Protein AF-A0A1T5J7Z8-F1 (afdb_monomer_lite)

pLDDT: mean 85.04, std 15.39, range [36.06, 98.38]

Radius of gyration: 29.16 Å; chains: 1; bounding box: 61×45×90 Å

Sequence (260 aa):
MKTKKPNTLQQKLGFQDEDLKKPKHDDMMLWLDKNAESIFNDIFFKHLTDVDYNDLLKYAITKKDKVIEDRREIIKSLEKRIENAKDSKSPFDALTKEKEIQILEDLEREKSKVNYLESWTSFESLPPRPKVSIISKVWELPVTTHSNNPNSNSSKYTVGFLDMAIHFQIHHPYAGGFADERHGDKWLSDIKGKIEIDFQHQQSVVYVEAKTEIASLGELIRQIRHYKEYLPGSYYVLCPDDKYQNTLKEQNIGFIKYKE

Organism: NCBI:txid688867

Foldseek 3Di:
DDDDPDPDPCVVVVHDDPLVVDVVLVVLLVLCVVCVQVLCLVVAPDWDDVVNQVVQLVVLLVLLVVLLVVLVVVLVVLVVVLVVLVPDPDPVSHDDPVVNVVSVVVNVVSVVSSVQSVPDRGAPDDDTFDGKAWPDKDAFAFQWDDDPDPPDPDDTDGPGTFGMKIKIKGWDKHWDLGDDPPDDDDPVPDSPPDTHIGTDIDIFMETEHEDQDCPDPVVVLVVVVVSCVRDPHAYEYEYQDCPCQVVCVVVRHHYDHRDD

Secondary structure (DSSP, 8-state):
--PPPP-SHHHHTT---SGGG-HHHHHHHHHHHHHHHHHHHHHH-----HHHHHHHHHHHHHHHHHHHHHHHHHHHHHHHHHHHHHH---TTTPPPHHHHHHHHHHHHHHHHHHHHHHH--S-S-PPPPPPPEEEEEEEEEEEE---S-TT------EEEEEEEEEEEEEEEEEE-SS--TTSSS--TT---S---EEEEEEEEEEEEEE-SS-S-HHHHHHHHHHHHTTS-SEEEEEES--TTHHHHHHTT-EEEE---

Structure (mmCIF, N/CA/C/O backbone):
data_AF-A0A1T5J7Z8-F1
#
_entry.id   AF-A0A1T5J7Z8-F1
#
loop_
_atom_site.group_PDB
_atom_site.id
_atom_site.type_symbol
_atom_site.label_atom_id
_atom_site.label_alt_id
_atom_site.label_comp_id
_atom_site.label_asym_id
_atom_site.label_entity_id
_atom_site.label_seq_id
_atom_site.pdbx_PDB_ins_code
_atom_site.Cartn_x
_atom_site.Cartn_y
_atom_site.Cartn_z
_atom_site.occupancy
_atom_site.B_iso_or_equiv
_atom_site.auth_seq_id
_atom_site.auth_comp_id
_atom_site.auth_asym_id
_atom_site.auth_atom_id
_atom_site.pdbx_PDB_model_num
ATOM 1 N N . MET A 1 1 ? -20.611 -23.455 44.952 1.00 40.38 1 MET A N 1
ATOM 2 C CA . MET A 1 1 ? -20.784 -22.640 43.727 1.00 40.38 1 MET A CA 1
ATOM 3 C C . MET A 1 1 ? -20.496 -23.517 42.516 1.00 40.38 1 MET A C 1
ATOM 5 O O . MET A 1 1 ? -19.409 -24.072 42.452 1.00 40.38 1 MET A O 1
ATOM 9 N N . LYS A 1 2 ? -21.456 -23.715 41.601 1.00 40.28 2 LYS A N 1
ATOM 10 C CA . LYS A 1 2 ? -21.198 -24.425 40.334 1.00 40.28 2 LYS A CA 1
ATOM 11 C C . LYS A 1 2 ? -20.398 -23.492 39.425 1.00 40.28 2 LYS A C 1
ATOM 13 O O . LYS A 1 2 ? -20.936 -22.491 38.962 1.00 40.28 2 LYS A O 1
ATOM 18 N N . THR A 1 3 ? -19.127 -23.799 39.197 1.00 45.53 3 THR A N 1
ATOM 19 C CA . THR A 1 3 ? -18.308 -23.118 38.194 1.00 45.53 3 THR A CA 1
ATOM 20 C C . THR A 1 3 ? -18.880 -23.425 36.808 1.00 45.53 3 THR A C 1
ATOM 22 O O . THR A 1 3 ? -19.060 -24.583 36.425 1.00 45.53 3 THR A O 1
ATOM 25 N N . LYS A 1 4 ? -19.269 -22.374 36.081 1.00 55.31 4 LYS A N 1
ATOM 26 C CA . LYS A 1 4 ? -19.804 -22.468 34.718 1.00 55.31 4 LYS A CA 1
ATOM 27 C C . LYS A 1 4 ? -18.683 -23.015 33.824 1.00 55.31 4 LYS A C 1
ATOM 29 O O . LYS A 1 4 ? -17.569 -22.499 33.876 1.00 55.31 4 LYS A O 1
ATOM 34 N N . LYS A 1 5 ? -18.942 -24.086 33.062 1.00 50.88 5 LYS A N 1
ATOM 35 C CA . LYS A 1 5 ? -17.935 -24.652 32.150 1.00 50.88 5 LYS A CA 1
ATOM 36 C C . LYS A 1 5 ? -17.520 -23.581 31.124 1.00 50.88 5 LYS A C 1
ATOM 38 O O . LYS A 1 5 ? -18.400 -22.872 30.640 1.00 50.88 5 LYS A O 1
ATOM 43 N N . PRO A 1 6 ? -16.222 -23.457 30.804 1.00 57.72 6 PRO A N 1
ATOM 44 C CA . PRO A 1 6 ? -15.749 -22.509 29.802 1.00 57.72 6 PRO A CA 1
ATOM 45 C C . PRO A 1 6 ? -16.291 -22.887 28.417 1.00 57.72 6 PRO A C 1
ATOM 47 O O . PRO A 1 6 ? -16.136 -24.030 27.975 1.00 57.72 6 PRO A O 1
ATOM 50 N N . ASN A 1 7 ? -16.934 -21.928 27.749 1.00 65.62 7 ASN A N 1
ATOM 51 C CA . ASN A 1 7 ? -17.620 -22.129 26.471 1.00 65.62 7 ASN A CA 1
ATOM 52 C C . ASN A 1 7 ? -16.729 -21.796 25.264 1.00 65.62 7 ASN A C 1
ATOM 54 O O . ASN A 1 7 ? -16.918 -22.385 24.203 1.00 65.62 7 ASN A O 1
ATOM 58 N N . THR A 1 8 ? -15.734 -20.916 25.419 1.00 68.44 8 THR A N 1
ATOM 59 C CA . THR A 1 8 ? -14.811 -20.515 24.340 1.00 68.44 8 THR A CA 1
ATOM 60 C C . THR A 1 8 ? -13.399 -21.072 24.551 1.00 68.44 8 THR A C 1
ATOM 62 O O . THR A 1 8 ? -13.029 -21.462 25.662 1.00 68.44 8 THR A O 1
ATOM 65 N N . LEU A 1 9 ? -12.590 -21.134 23.483 1.00 70.31 9 LEU A N 1
ATOM 66 C CA . LEU A 1 9 ? -11.179 -21.545 23.567 1.00 70.31 9 LEU A CA 1
ATOM 67 C C . LEU A 1 9 ? -10.386 -20.616 24.499 1.00 70.31 9 LEU A C 1
ATOM 69 O O . LEU A 1 9 ? -9.626 -21.091 25.336 1.00 70.31 9 LEU A O 1
ATOM 73 N N . GLN A 1 10 ? -10.644 -19.313 24.415 1.00 71.94 10 GLN A N 1
ATOM 74 C CA . GLN A 1 10 ? -10.077 -18.290 25.288 1.00 71.94 10 GLN A CA 1
ATOM 75 C C . GLN A 1 10 ? -10.375 -18.562 26.772 1.00 71.94 10 GLN A C 1
ATOM 77 O O . GLN A 1 10 ? -9.453 -18.628 27.585 1.00 71.94 10 GLN A O 1
ATOM 82 N N . GLN A 1 11 ? -11.634 -18.857 27.118 1.00 73.50 11 GLN A N 1
ATOM 83 C CA . GLN A 1 11 ? -12.019 -19.205 28.491 1.00 73.50 11 GLN A CA 1
ATOM 84 C C . GLN A 1 11 ? -11.390 -20.521 28.967 1.00 73.50 11 GLN A C 1
ATOM 86 O O . GLN A 1 11 ? -11.034 -20.645 30.138 1.00 73.50 11 GLN A O 1
ATOM 91 N N . LYS A 1 12 ? -11.234 -21.512 28.076 1.00 72.38 12 LYS A N 1
ATOM 92 C CA . LYS A 1 12 ? -10.541 -22.775 28.396 1.00 72.38 12 LYS A CA 1
ATOM 93 C C . LYS A 1 12 ? -9.059 -22.559 28.702 1.00 72.38 12 LYS A C 1
ATOM 95 O O . LYS A 1 12 ? -8.495 -23.325 29.476 1.00 72.38 12 LYS A O 1
ATOM 100 N N . LEU A 1 13 ? -8.457 -21.525 28.119 1.00 75.44 13 LEU A N 1
ATOM 101 C CA . LEU A 1 13 ? -7.075 -21.114 28.359 1.00 75.44 13 LEU A CA 1
ATOM 102 C C . LEU A 1 13 ? -6.933 -20.133 29.538 1.00 75.44 13 LEU A C 1
ATOM 104 O O . LEU A 1 13 ? -5.824 -19.710 29.843 1.00 75.44 13 LEU A O 1
ATOM 108 N N . GLY A 1 14 ? -8.030 -19.802 30.230 1.00 76.62 14 GLY A N 1
ATOM 109 C CA . GLY A 1 14 ? -8.021 -18.950 31.423 1.00 76.62 14 GLY A CA 1
ATOM 110 C C . GLY A 1 14 ? -8.055 -17.446 31.144 1.00 76.62 14 GLY A C 1
ATOM 111 O O . GLY A 1 14 ? -8.023 -16.661 32.088 1.00 76.62 14 GLY A O 1
ATOM 112 N N . PHE A 1 15 ? -8.169 -17.034 29.883 1.00 74.94 15 PHE A N 1
ATOM 113 C CA . PHE A 1 15 ? -8.342 -15.632 29.518 1.00 74.94 15 PHE A CA 1
ATOM 114 C C . PHE A 1 15 ? -9.787 -15.199 29.804 1.00 74.94 15 PHE A C 1
ATOM 116 O O . PHE A 1 15 ? -10.744 -15.831 29.342 1.00 74.94 15 PHE A O 1
ATOM 123 N N . GLN A 1 16 ? -9.943 -14.133 30.586 1.00 74.06 16 GLN A N 1
ATOM 124 C CA . GLN A 1 16 ? -11.235 -13.542 30.926 1.00 74.06 16 GLN A CA 1
ATOM 125 C C . GLN A 1 16 ? -11.299 -12.134 30.342 1.00 74.06 16 GLN A C 1
ATOM 127 O O . GLN A 1 16 ? -10.565 -11.258 30.789 1.00 74.06 16 GLN A O 1
ATOM 132 N N . ASP A 1 17 ? -12.179 -11.938 29.364 1.00 74.62 17 ASP A N 1
ATOM 133 C CA . ASP A 1 17 ? -12.571 -10.614 28.892 1.00 74.62 17 ASP A CA 1
ATOM 134 C C . ASP A 1 17 ? -14.058 -10.403 29.214 1.00 74.62 17 ASP A C 1
ATOM 136 O O . ASP A 1 17 ? -14.915 -11.237 28.893 1.00 74.62 17 ASP A O 1
ATOM 140 N N . GLU A 1 18 ? -14.357 -9.324 29.935 1.00 79.25 18 GLU A N 1
ATOM 141 C CA . GLU A 1 18 ? -15.721 -8.967 30.320 1.00 79.25 18 GLU A CA 1
ATOM 142 C C . GLU A 1 18 ? -16.480 -8.267 29.185 1.00 79.25 18 GLU A C 1
ATOM 144 O O . GLU A 1 18 ? -17.713 -8.285 29.189 1.00 79.25 18 GLU A O 1
ATOM 149 N N . ASP A 1 19 ? -15.782 -7.691 28.200 1.00 79.44 19 ASP A N 1
ATOM 150 C CA . ASP A 1 19 ? -16.412 -7.050 27.047 1.00 79.44 19 ASP A CA 1
ATOM 151 C C . ASP A 1 19 ? -17.049 -8.068 26.098 1.00 79.44 19 ASP A C 1
ATOM 153 O O . ASP A 1 19 ? -18.168 -7.834 25.646 1.00 79.44 19 ASP A O 1
ATOM 157 N N . LEU A 1 20 ? -16.454 -9.254 25.925 1.00 78.38 20 LEU A N 1
ATOM 158 C CA . LEU A 1 20 ? -17.005 -10.347 25.101 1.00 78.38 20 LEU A CA 1
ATOM 159 C C . LEU A 1 20 ? -18.380 -10.858 25.557 1.00 78.38 20 LEU A C 1
ATOM 161 O O . LEU A 1 20 ? -19.037 -11.630 24.863 1.00 78.38 20 LEU A O 1
ATOM 165 N N . LYS A 1 21 ? -18.820 -10.491 26.763 1.00 80.31 21 LYS A N 1
ATOM 166 C CA . LYS A 1 21 ? -20.143 -10.863 27.284 1.00 80.31 21 LYS A CA 1
ATOM 167 C C . LYS A 1 21 ? -21.212 -9.818 26.964 1.00 80.31 21 LYS A C 1
ATOM 169 O O . LYS A 1 21 ? -22.384 -10.054 27.260 1.00 80.31 21 LYS A O 1
ATOM 174 N N . LYS A 1 22 ? -20.825 -8.650 26.446 1.00 86.69 22 LYS A N 1
ATOM 175 C CA . LYS A 1 22 ? -21.713 -7.506 26.241 1.00 86.69 22 LYS A CA 1
ATOM 176 C C . LYS A 1 22 ? -22.247 -7.523 24.805 1.00 86.69 22 LYS A C 1
ATOM 178 O O . LYS A 1 22 ? -21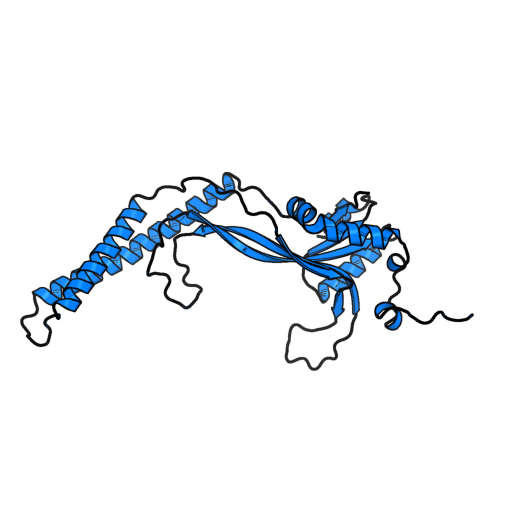.443 -7.458 23.887 1.00 86.69 22 LYS A O 1
ATOM 183 N N . PRO A 1 23 ? -23.574 -7.466 24.584 1.00 90.25 23 PRO A N 1
ATOM 184 C CA . PRO A 1 23 ? -24.141 -7.357 23.234 1.00 90.25 23 PRO A CA 1
ATOM 185 C C . PRO A 1 23 ? -23.576 -6.178 22.428 1.00 90.25 23 PRO A C 1
ATOM 187 O O . PRO A 1 23 ? -23.321 -6.300 21.239 1.00 90.25 23 PRO A O 1
ATOM 190 N N . LYS A 1 24 ? -23.277 -5.063 23.109 1.00 92.31 24 LYS A N 1
ATOM 191 C CA . LYS A 1 24 ? -22.648 -3.889 22.493 1.00 92.31 24 LYS A CA 1
ATOM 192 C C . LYS A 1 24 ? -21.291 -4.203 21.852 1.00 92.31 24 LYS A C 1
ATOM 194 O O . LYS A 1 24 ? -20.937 -3.574 20.864 1.00 92.31 24 LYS A O 1
ATOM 199 N N . HIS A 1 25 ? -20.530 -5.143 22.412 1.00 93.81 25 HIS A N 1
ATOM 200 C CA . HIS A 1 25 ? -19.269 -5.576 21.819 1.00 93.81 25 HIS A CA 1
ATOM 201 C C . HIS A 1 25 ? -19.513 -6.240 20.459 1.00 93.81 25 HIS A C 1
ATOM 203 O O . HIS A 1 25 ? -18.896 -5.853 19.470 1.00 93.81 25 HIS A O 1
ATOM 209 N N . ASP A 1 26 ? -20.473 -7.164 20.382 1.00 93.31 26 ASP A N 1
ATOM 210 C CA . ASP A 1 26 ? -20.839 -7.824 19.125 1.00 93.31 26 ASP A CA 1
ATOM 211 C C . ASP A 1 26 ? -21.339 -6.812 18.083 1.00 93.31 26 ASP A C 1
ATOM 213 O O . ASP A 1 26 ? -20.920 -6.863 16.925 1.00 93.31 26 ASP A O 1
ATOM 217 N N . ASP A 1 27 ? -22.162 -5.841 18.497 1.00 95.94 27 ASP A N 1
ATOM 218 C CA . ASP A 1 27 ? -22.639 -4.759 17.625 1.00 95.94 27 ASP A CA 1
ATOM 219 C C . ASP A 1 27 ? -21.474 -3.945 17.038 1.00 95.94 27 ASP A C 1
ATOM 221 O O . ASP A 1 27 ? -21.431 -3.675 15.835 1.00 95.94 27 ASP A O 1
ATOM 225 N N . MET A 1 28 ? -20.488 -3.598 17.871 1.00 97.25 28 MET A N 1
ATOM 226 C CA . MET A 1 28 ? -19.279 -2.888 17.446 1.00 97.25 28 MET A CA 1
ATOM 227 C C . MET A 1 28 ? -18.455 -3.708 16.449 1.00 97.25 28 MET A C 1
ATOM 229 O O . MET A 1 28 ? -17.985 -3.169 15.444 1.00 97.25 28 MET A O 1
ATOM 233 N N . MET A 1 29 ? -18.298 -5.007 16.698 1.00 97.06 29 MET A N 1
ATOM 234 C CA . MET A 1 29 ? -17.545 -5.910 15.827 1.00 97.06 29 MET A CA 1
ATOM 235 C C . MET A 1 29 ? -18.223 -6.091 14.468 1.00 97.06 29 MET A C 1
ATOM 237 O O . MET A 1 29 ? -17.566 -5.991 13.430 1.00 97.06 29 MET A O 1
ATOM 241 N N . LEU A 1 30 ? -19.547 -6.267 14.452 1.00 97.19 30 LEU A N 1
ATOM 242 C CA . LEU A 1 30 ? -20.347 -6.328 13.226 1.00 97.19 30 LEU A CA 1
ATOM 243 C C . LEU A 1 30 ? -20.303 -5.007 12.451 1.00 97.19 30 LEU A C 1
ATOM 245 O O . LEU A 1 30 ? -20.201 -5.001 11.221 1.00 97.19 30 LEU A O 1
ATOM 249 N N . TRP A 1 31 ? -20.349 -3.879 13.160 1.00 97.88 31 TRP A N 1
ATOM 250 C CA . TRP A 1 31 ? -20.199 -2.565 12.550 1.00 97.88 31 TRP A CA 1
ATOM 251 C C . TRP A 1 31 ? -18.827 -2.399 11.903 1.00 97.88 31 TRP A C 1
ATOM 253 O O . TRP A 1 31 ? -18.754 -1.952 10.757 1.00 97.88 31 TRP A O 1
ATOM 263 N N . LEU A 1 32 ? -17.749 -2.782 12.589 1.00 98.00 32 LEU A N 1
ATOM 264 C CA . LEU A 1 32 ? -16.405 -2.721 12.025 1.00 98.00 32 LEU A CA 1
ATOM 265 C C . LEU A 1 32 ? -16.295 -3.618 10.793 1.00 98.00 32 LEU A C 1
ATOM 267 O O . LEU A 1 32 ? -15.820 -3.163 9.756 1.00 98.00 32 LEU A O 1
ATOM 271 N N . ASP A 1 33 ? -16.783 -4.855 10.875 1.00 97.81 33 ASP A N 1
ATOM 272 C CA . ASP A 1 33 ? -16.746 -5.812 9.769 1.00 97.81 33 ASP A CA 1
ATOM 273 C C . ASP A 1 33 ? -17.421 -5.256 8.504 1.00 97.81 33 ASP A C 1
ATOM 275 O O . ASP A 1 33 ? -16.870 -5.362 7.401 1.00 97.81 33 ASP A O 1
ATOM 279 N N . LYS A 1 34 ? -18.577 -4.603 8.679 1.00 97.62 34 LYS A N 1
ATOM 280 C CA . LYS A 1 34 ? -19.354 -3.984 7.600 1.00 97.62 34 LYS A CA 1
ATOM 281 C C . LYS A 1 34 ? -18.720 -2.702 7.054 1.00 97.62 34 LYS A C 1
ATOM 283 O O . LYS A 1 34 ? -18.839 -2.434 5.861 1.00 97.62 34 LYS A O 1
ATOM 288 N N . ASN A 1 35 ? -18.079 -1.898 7.904 1.00 97.44 35 ASN A N 1
ATOM 289 C CA . ASN A 1 35 ? -17.598 -0.555 7.553 1.00 97.44 35 ASN A CA 1
ATOM 290 C C . ASN A 1 35 ? -16.076 -0.464 7.345 1.00 97.44 35 ASN A C 1
ATOM 292 O O . ASN A 1 35 ? -15.576 0.622 7.046 1.00 97.44 35 ASN A O 1
ATOM 296 N N . ALA A 1 36 ? -15.339 -1.574 7.477 1.00 96.94 36 ALA A N 1
ATOM 297 C CA . ALA A 1 36 ? -13.875 -1.614 7.441 1.00 96.94 36 ALA A CA 1
ATOM 298 C C . ALA A 1 36 ? -13.279 -0.867 6.241 1.00 96.94 36 ALA A C 1
ATOM 300 O O . ALA A 1 36 ? -12.372 -0.061 6.416 1.00 96.94 36 ALA A O 1
ATOM 301 N N . GLU A 1 37 ? -13.812 -1.069 5.034 1.00 95.88 37 GLU A N 1
ATOM 302 C CA . GLU A 1 37 ? -13.291 -0.415 3.830 1.00 95.88 37 GLU A CA 1
ATOM 303 C C . GLU A 1 37 ? -13.434 1.112 3.888 1.00 95.88 37 GLU A C 1
ATOM 305 O O . GLU A 1 37 ? -12.480 1.828 3.595 1.00 95.88 37 GLU A O 1
ATOM 310 N N . SER A 1 38 ? -14.586 1.631 4.324 1.00 96.25 38 SER A N 1
ATOM 311 C CA . SER A 1 38 ? -14.785 3.079 4.476 1.00 96.25 38 SER A CA 1
ATOM 312 C C . SER A 1 38 ? -13.862 3.654 5.547 1.00 96.25 38 SER A C 1
ATOM 314 O O . SER A 1 38 ? -13.193 4.653 5.306 1.00 96.25 38 SER A O 1
ATOM 316 N N . ILE A 1 39 ? -13.786 2.997 6.708 1.00 96.50 39 ILE A N 1
ATOM 317 C CA . ILE A 1 39 ? -12.949 3.429 7.835 1.00 96.50 39 ILE A CA 1
ATOM 318 C C . ILE A 1 39 ? -11.474 3.464 7.423 1.00 96.50 39 ILE A C 1
ATOM 320 O O . ILE A 1 39 ? -10.759 4.419 7.712 1.00 96.50 39 ILE A O 1
ATOM 324 N N . PHE A 1 40 ? -11.002 2.429 6.733 1.00 95.56 40 PHE A N 1
ATOM 325 C CA . PHE A 1 40 ? -9.598 2.321 6.352 1.00 95.56 40 PHE A CA 1
ATOM 326 C C . PHE A 1 40 ? -9.257 3.240 5.183 1.00 95.56 40 PHE A C 1
ATOM 328 O O . PHE A 1 40 ? -8.124 3.709 5.106 1.00 95.56 40 PHE A O 1
ATOM 335 N N . ASN A 1 41 ? -10.221 3.568 4.320 1.00 94.69 41 ASN A N 1
ATOM 336 C CA . ASN A 1 41 ? -10.053 4.679 3.395 1.00 94.69 41 ASN A CA 1
ATOM 337 C C . ASN A 1 41 ? -9.873 5.994 4.169 1.00 94.69 41 ASN A C 1
ATOM 339 O O . ASN A 1 41 ? -8.868 6.658 3.959 1.00 94.69 41 ASN A O 1
ATOM 343 N N . ASP A 1 42 ? -10.722 6.324 5.142 1.00 93.62 42 ASP A N 1
ATOM 344 C CA . ASP A 1 42 ? -10.564 7.568 5.919 1.00 93.62 42 ASP A CA 1
ATOM 345 C C . ASP A 1 42 ? -9.210 7.662 6.653 1.00 93.62 42 ASP A C 1
ATOM 347 O O . ASP A 1 42 ? -8.657 8.749 6.826 1.00 93.62 42 ASP A O 1
ATOM 351 N N . ILE A 1 43 ? -8.659 6.524 7.087 1.00 93.25 43 ILE A N 1
ATOM 352 C CA . ILE A 1 43 ? -7.400 6.462 7.843 1.00 93.25 43 ILE A CA 1
ATOM 353 C C . ILE A 1 43 ? -6.165 6.446 6.928 1.00 93.25 43 ILE A C 1
ATOM 355 O O . ILE A 1 43 ? -5.180 7.134 7.210 1.00 93.25 43 ILE A O 1
ATOM 359 N N . PHE A 1 44 ? -6.171 5.626 5.874 1.00 92.06 44 PHE A N 1
ATOM 360 C CA . PHE A 1 44 ? -4.974 5.307 5.085 1.00 92.06 44 PHE A CA 1
ATOM 361 C C . PHE A 1 44 ? -4.998 5.873 3.665 1.00 92.06 44 PHE A C 1
ATOM 363 O O . PHE A 1 44 ? -3.933 6.019 3.056 1.00 92.06 44 PHE A O 1
ATOM 370 N N . PHE A 1 45 ? -6.171 6.208 3.124 1.00 89.88 45 PHE A N 1
ATOM 371 C CA . PHE A 1 45 ? -6.256 6.826 1.810 1.00 89.88 45 PHE A CA 1
ATOM 372 C C . PHE A 1 45 ? -5.789 8.278 1.886 1.00 89.88 45 PHE A C 1
ATOM 374 O O . PHE A 1 45 ? -6.258 9.077 2.692 1.00 89.88 45 PHE A O 1
ATOM 381 N N . LYS A 1 46 ? -4.852 8.629 1.009 1.00 86.75 46 LYS A N 1
ATOM 382 C CA . LYS A 1 46 ? -4.392 10.004 0.831 1.00 86.75 46 LYS A CA 1
ATOM 383 C C . LYS A 1 46 ? -4.410 10.327 -0.647 1.00 86.75 46 LYS A C 1
ATOM 385 O O . LYS A 1 46 ? -3.801 9.590 -1.429 1.00 86.75 46 LYS A O 1
ATOM 390 N N . HIS A 1 47 ? -5.082 11.418 -1.001 1.00 86.69 47 HIS A N 1
ATOM 391 C CA . HIS A 1 47 ? -5.010 11.981 -2.343 1.00 86.69 47 HIS A CA 1
ATOM 392 C C . HIS A 1 47 ? -3.559 12.308 -2.697 1.00 86.69 47 HIS A C 1
ATOM 394 O O . HIS A 1 47 ? -2.786 12.705 -1.823 1.00 86.69 47 HIS A O 1
ATOM 400 N N . LEU A 1 48 ? -3.207 12.124 -3.970 1.00 87.25 48 LEU A N 1
ATOM 401 C CA . LEU A 1 48 ? -1.929 12.602 -4.479 1.00 87.25 48 LEU A CA 1
ATOM 402 C C . LEU A 1 48 ? -1.935 14.127 -4.493 1.00 87.25 48 LEU A C 1
ATOM 404 O O . LEU A 1 48 ? -2.944 14.752 -4.825 1.00 87.25 48 LEU A O 1
ATOM 408 N N . THR A 1 49 ? -0.804 14.697 -4.115 1.00 89.31 49 THR A N 1
ATOM 409 C CA . THR A 1 49 ? -0.570 16.135 -4.047 1.00 89.31 49 THR A CA 1
ATOM 410 C C . THR A 1 49 ? 0.422 16.571 -5.121 1.00 89.31 49 THR A C 1
ATOM 412 O O . THR A 1 49 ? 1.125 15.751 -5.715 1.00 89.31 49 THR A O 1
ATOM 415 N N . ASP A 1 50 ? 0.543 17.882 -5.326 1.00 90.25 50 ASP A N 1
ATOM 416 C CA . ASP A 1 50 ? 1.579 18.447 -6.199 1.00 90.25 50 ASP A CA 1
ATOM 417 C C . ASP A 1 50 ? 2.995 18.111 -5.707 1.00 90.25 50 ASP A C 1
ATOM 419 O O . ASP A 1 50 ? 3.926 18.002 -6.502 1.00 90.25 50 ASP A O 1
ATOM 423 N N . VAL A 1 51 ? 3.176 17.915 -4.396 1.00 89.88 51 VAL A N 1
ATOM 424 C CA . VAL A 1 51 ? 4.455 17.463 -3.830 1.00 89.88 51 VAL A CA 1
ATOM 425 C C . VAL A 1 51 ? 4.766 16.048 -4.313 1.00 89.88 51 VAL A C 1
ATOM 427 O O . VAL A 1 51 ? 5.845 15.825 -4.857 1.00 89.88 51 VAL A O 1
ATOM 430 N N . ASP A 1 52 ? 3.797 15.129 -4.215 1.00 89.94 52 ASP A N 1
ATOM 431 C CA . ASP A 1 52 ? 3.953 13.757 -4.717 1.00 89.94 52 ASP A CA 1
ATOM 432 C C . ASP A 1 52 ? 4.269 13.753 -6.221 1.00 89.94 52 ASP A C 1
ATOM 434 O O . ASP A 1 52 ? 5.156 13.030 -6.671 1.00 89.94 52 ASP A O 1
ATOM 438 N N . TYR A 1 53 ? 3.585 14.597 -7.003 1.00 92.38 53 TYR A N 1
ATOM 439 C CA . TYR A 1 53 ? 3.851 14.748 -8.435 1.00 92.38 53 TYR A CA 1
ATOM 440 C C . TYR A 1 53 ? 5.292 15.168 -8.723 1.00 92.38 53 TYR A C 1
ATOM 442 O O . TYR A 1 53 ? 5.966 14.556 -9.552 1.00 92.38 53 TYR A O 1
ATOM 450 N N . ASN A 1 54 ? 5.767 16.214 -8.046 1.00 93.44 54 ASN A N 1
ATOM 451 C CA . ASN A 1 54 ? 7.098 16.763 -8.274 1.00 93.44 54 ASN A CA 1
ATOM 452 C C . ASN A 1 54 ? 8.197 15.772 -7.878 1.00 93.44 54 ASN A C 1
ATOM 454 O O . ASN A 1 54 ? 9.191 15.643 -8.596 1.00 93.44 54 ASN A O 1
ATOM 458 N N . ASP A 1 55 ? 8.002 15.033 -6.786 1.00 93.44 55 ASP A N 1
ATOM 459 C CA . ASP A 1 55 ? 8.933 13.991 -6.358 1.00 93.44 55 ASP A CA 1
ATOM 460 C C . ASP A 1 55 ? 8.994 12.841 -7.374 1.00 93.44 55 ASP A C 1
ATOM 462 O O . ASP A 1 55 ? 10.086 12.419 -7.774 1.00 93.44 55 ASP A O 1
ATOM 466 N N . LEU A 1 56 ? 7.836 12.386 -7.866 1.00 93.00 56 LEU A N 1
ATOM 467 C CA . LEU A 1 56 ? 7.749 11.368 -8.919 1.00 93.00 56 LEU A CA 1
ATOM 468 C C . LEU A 1 56 ? 8.391 11.843 -10.225 1.00 93.00 56 LEU A C 1
ATOM 470 O O . LEU A 1 56 ? 9.117 11.081 -10.863 1.00 93.00 56 LEU A O 1
ATOM 474 N N . LEU A 1 57 ? 8.162 13.100 -10.613 1.00 93.94 57 LEU A N 1
ATOM 475 C CA . LEU A 1 57 ? 8.710 13.686 -11.835 1.00 93.94 57 LEU A CA 1
ATOM 476 C C . LEU A 1 57 ? 10.232 13.796 -11.754 1.00 93.94 57 LEU A C 1
ATOM 478 O O . LEU A 1 57 ? 10.937 13.387 -12.675 1.00 93.94 57 LEU A O 1
ATOM 482 N N . LYS A 1 58 ? 10.755 14.287 -10.627 1.00 94.25 58 LYS A N 1
ATOM 483 C CA . LYS A 1 58 ? 12.197 14.375 -10.380 1.00 94.25 58 LYS A CA 1
ATOM 484 C C . LYS A 1 58 ? 12.860 13.001 -10.443 1.00 94.25 58 LYS A C 1
ATOM 486 O O . LYS A 1 58 ? 13.917 12.848 -11.063 1.00 94.25 58 LYS A O 1
ATOM 491 N N . TYR A 1 59 ? 12.238 12.002 -9.819 1.00 90.88 59 TYR A N 1
ATOM 492 C CA . TYR A 1 59 ? 12.701 10.621 -9.888 1.00 90.88 59 TYR A CA 1
ATOM 493 C C . TYR A 1 59 ? 12.691 10.096 -11.331 1.00 90.88 59 TYR A C 1
ATOM 495 O O . TYR A 1 59 ? 13.700 9.558 -11.789 1.00 90.88 59 TYR A O 1
ATOM 503 N N . ALA A 1 60 ? 11.595 10.304 -12.064 1.00 90.44 60 ALA A N 1
ATOM 504 C CA . ALA A 1 60 ? 11.444 9.866 -13.447 1.00 90.44 60 ALA A CA 1
ATOM 505 C C . ALA A 1 60 ? 12.491 10.493 -14.375 1.00 90.44 60 ALA A C 1
ATOM 507 O O . ALA A 1 60 ? 13.123 9.770 -15.136 1.00 90.44 60 ALA A O 1
ATOM 508 N N . ILE A 1 61 ? 12.742 11.803 -14.272 1.00 91.62 61 ILE A N 1
ATOM 509 C CA . ILE A 1 61 ? 13.787 12.494 -15.049 1.00 91.62 61 ILE A CA 1
ATOM 510 C C . ILE A 1 61 ? 15.162 11.886 -14.758 1.00 91.62 61 ILE A C 1
ATOM 512 O O . ILE A 1 61 ? 15.890 11.525 -15.677 1.00 91.62 61 ILE A O 1
ATOM 516 N N . THR A 1 62 ? 15.488 11.683 -13.480 1.00 90.00 62 THR A N 1
ATOM 517 C CA . THR A 1 62 ? 16.779 11.098 -13.089 1.00 90.00 62 THR A CA 1
ATOM 518 C C . THR A 1 62 ? 16.951 9.684 -13.657 1.00 90.00 62 THR A C 1
ATOM 520 O O . THR A 1 62 ? 18.022 9.319 -14.141 1.00 90.00 62 THR A O 1
ATOM 523 N N . LYS A 1 63 ? 15.894 8.864 -13.614 1.00 88.06 63 LYS A N 1
ATOM 524 C CA . LYS A 1 63 ? 15.911 7.509 -14.179 1.00 88.06 63 LYS A CA 1
ATOM 525 C C . LYS A 1 63 ? 15.990 7.517 -15.701 1.00 88.06 63 LYS A C 1
ATOM 527 O O . LYS A 1 63 ? 16.735 6.721 -16.264 1.00 88.06 63 LYS A O 1
ATOM 532 N N . LYS A 1 64 ? 15.264 8.422 -16.349 1.00 89.31 64 LYS A N 1
ATOM 533 C CA . LYS A 1 64 ? 15.266 8.624 -17.797 1.00 89.31 64 LYS A CA 1
ATOM 534 C C . LYS A 1 64 ? 16.665 8.896 -18.327 1.00 89.31 64 LYS A C 1
ATOM 536 O O . LYS A 1 64 ? 17.076 8.226 -19.268 1.00 89.31 64 LYS A O 1
ATOM 541 N N . ASP A 1 65 ? 17.393 9.819 -17.706 1.00 90.06 65 ASP A N 1
ATOM 542 C CA . ASP A 1 65 ? 18.732 10.200 -18.160 1.00 90.06 65 ASP A CA 1
ATOM 543 C C . ASP A 1 65 ? 19.704 9.016 -18.092 1.00 90.06 65 ASP A C 1
ATOM 545 O O . ASP A 1 65 ? 20.410 8.745 -19.064 1.00 90.06 65 ASP A O 1
ATOM 549 N N . LYS A 1 66 ? 19.649 8.234 -17.004 1.00 88.81 66 LYS A N 1
ATOM 550 C CA . LYS A 1 66 ? 20.419 6.986 -16.884 1.00 88.81 66 LYS A CA 1
ATOM 551 C C . LYS A 1 66 ? 20.061 5.993 -17.998 1.00 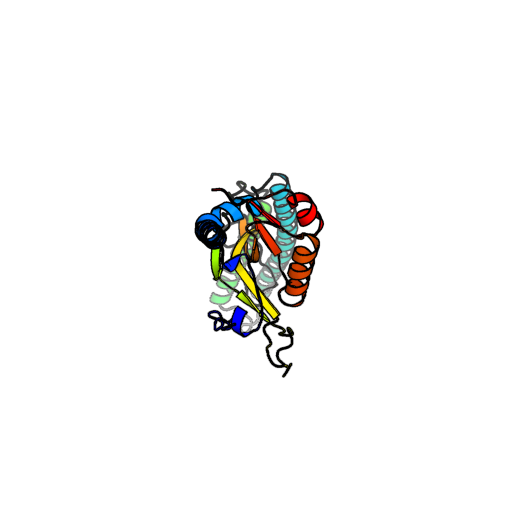88.81 66 LYS A C 1
ATOM 553 O O . LYS A 1 66 ? 20.941 5.443 -18.648 1.00 88.81 66 LYS A O 1
ATOM 558 N N . VAL A 1 67 ? 18.769 5.782 -18.257 1.00 86.81 67 VAL A N 1
ATOM 559 C CA . VAL A 1 67 ? 18.325 4.849 -19.306 1.00 86.81 67 VAL A CA 1
ATOM 560 C C . VAL A 1 67 ? 18.760 5.321 -20.698 1.00 86.81 67 VAL A C 1
ATOM 562 O O . VAL A 1 67 ? 19.135 4.492 -21.522 1.00 86.81 67 VAL A O 1
ATOM 565 N N . ILE A 1 68 ? 18.741 6.627 -20.982 1.00 89.62 68 ILE A N 1
ATOM 566 C CA . ILE A 1 68 ? 19.248 7.178 -22.250 1.00 89.62 68 ILE A CA 1
ATOM 567 C C . ILE A 1 68 ? 20.739 6.864 -22.415 1.00 89.62 68 ILE A C 1
ATOM 569 O O . ILE A 1 68 ? 21.156 6.461 -23.503 1.00 89.62 68 ILE A O 1
ATOM 573 N N . GLU A 1 69 ? 21.536 7.040 -21.360 1.00 91.06 69 GLU A N 1
ATOM 574 C CA . GLU A 1 69 ? 22.969 6.736 -21.369 1.00 91.06 69 GLU A CA 1
ATOM 575 C C . GLU A 1 69 ? 23.225 5.259 -21.699 1.00 91.06 69 GLU A C 1
ATOM 577 O O . GLU A 1 69 ? 23.868 4.970 -22.713 1.00 91.06 69 GLU A O 1
ATOM 582 N N . ASP A 1 70 ? 22.607 4.342 -20.948 1.00 87.94 70 ASP A N 1
ATOM 583 C CA . ASP A 1 70 ? 22.730 2.892 -21.154 1.00 87.94 70 ASP A CA 1
ATOM 584 C C . ASP A 1 70 ? 22.344 2.487 -22.595 1.00 87.94 70 ASP A C 1
ATOM 586 O O . ASP A 1 70 ? 22.994 1.671 -23.254 1.00 87.94 70 ASP A O 1
ATOM 590 N N . ARG A 1 71 ? 21.281 3.092 -23.141 1.00 88.12 71 ARG A N 1
ATOM 591 C CA . ARG A 1 71 ? 20.789 2.801 -24.499 1.00 88.12 71 ARG A CA 1
ATOM 592 C C . ARG A 1 71 ? 21.716 3.321 -25.587 1.00 88.12 71 ARG A C 1
ATOM 594 O O . ARG A 1 71 ? 21.894 2.652 -26.606 1.00 88.12 71 ARG A O 1
ATOM 601 N N . ARG A 1 72 ? 22.331 4.487 -25.387 1.00 93.00 72 ARG A N 1
ATOM 602 C CA . ARG A 1 72 ? 23.325 5.032 -26.322 1.00 93.00 72 ARG A CA 1
ATOM 603 C C . ARG A 1 72 ? 24.555 4.131 -26.414 1.00 93.00 72 ARG A C 1
ATOM 605 O O . ARG A 1 72 ? 25.124 4.013 -27.498 1.00 93.00 72 ARG A O 1
ATOM 612 N N . GLU A 1 73 ? 24.949 3.461 -25.334 1.00 93.31 73 GLU A N 1
ATOM 613 C CA . GLU A 1 73 ? 26.022 2.458 -25.382 1.00 93.31 73 GLU A CA 1
ATOM 614 C C . GLU A 1 73 ? 25.637 1.232 -26.219 1.00 93.31 73 GLU A C 1
ATOM 616 O O . GLU A 1 73 ? 26.430 0.769 -27.046 1.00 93.31 73 GLU A O 1
ATOM 621 N N . ILE A 1 74 ? 24.397 0.750 -26.080 1.00 90.50 74 ILE A N 1
ATOM 622 C CA . ILE A 1 74 ? 23.863 -0.346 -26.904 1.00 90.50 74 ILE A CA 1
ATOM 623 C C . ILE A 1 74 ? 23.853 0.048 -28.387 1.00 90.50 74 ILE A C 1
ATOM 625 O O . ILE A 1 74 ? 24.331 -0.722 -29.222 1.00 90.50 74 ILE A O 1
ATOM 629 N N . ILE A 1 75 ? 23.370 1.250 -28.718 1.00 94.12 75 ILE A N 1
ATOM 630 C CA . ILE A 1 75 ? 23.357 1.784 -30.091 1.00 94.12 75 ILE A CA 1
ATOM 631 C C . ILE A 1 75 ? 24.772 1.791 -30.678 1.00 94.12 75 ILE A C 1
ATOM 633 O O . ILE A 1 75 ? 24.984 1.222 -31.748 1.00 94.12 75 ILE A O 1
ATOM 637 N N . LYS A 1 76 ? 25.759 2.336 -29.952 1.00 96.62 76 LYS A N 1
ATOM 638 C CA . LYS A 1 76 ? 27.169 2.346 -30.387 1.00 96.62 76 LYS A CA 1
ATOM 639 C C . LYS A 1 76 ? 27.707 0.935 -30.641 1.00 96.62 76 LYS A C 1
ATOM 641 O O . LYS A 1 76 ? 28.429 0.706 -31.610 1.00 96.62 76 LYS A O 1
ATOM 646 N N . SER A 1 77 ? 27.361 -0.023 -29.779 1.00 94.44 77 SER A N 1
ATOM 647 C CA . SER A 1 77 ? 27.760 -1.427 -29.934 1.00 94.44 77 SER A CA 1
ATOM 648 C C . SER A 1 77 ? 27.156 -2.066 -31.193 1.00 94.44 77 SER A C 1
ATOM 650 O O . SER A 1 77 ? 27.857 -2.755 -31.937 1.00 94.44 77 SER A O 1
ATOM 652 N N . LEU A 1 78 ? 25.876 -1.806 -31.475 1.00 92.69 78 LEU A N 1
ATOM 653 C CA . LEU A 1 78 ? 25.198 -2.280 -32.686 1.00 92.69 78 LEU A CA 1
ATOM 654 C C . LEU A 1 78 ? 25.780 -1.644 -33.956 1.00 92.69 78 LEU A C 1
ATOM 656 O O . LEU A 1 78 ? 26.063 -2.362 -34.913 1.00 92.69 78 LEU A O 1
ATOM 660 N N . GLU A 1 79 ? 26.033 -0.334 -33.952 1.00 93.94 79 GLU A N 1
ATOM 661 C CA . GLU A 1 79 ? 26.652 0.381 -35.079 1.00 93.94 79 GLU A CA 1
ATOM 662 C C . GLU A 1 79 ? 28.042 -0.178 -35.405 1.00 93.94 79 GLU A C 1
ATOM 664 O O . GLU A 1 79 ? 28.324 -0.497 -36.561 1.00 93.94 79 GLU A O 1
ATOM 669 N N . LYS A 1 80 ? 28.866 -0.432 -34.380 1.00 92.94 80 LYS A N 1
ATOM 670 C CA . LYS A 1 80 ? 30.180 -1.068 -34.547 1.00 92.94 80 LYS A CA 1
ATOM 671 C C . LYS A 1 80 ? 30.083 -2.485 -35.123 1.00 92.94 80 LYS A C 1
ATOM 673 O O . LYS A 1 80 ? 30.927 -2.890 -35.918 1.00 92.94 80 LYS A O 1
ATOM 678 N N . ARG A 1 81 ? 29.065 -3.265 -34.738 1.00 89.38 81 ARG A N 1
ATOM 679 C CA . ARG A 1 81 ? 28.830 -4.608 -35.305 1.00 89.38 81 ARG A CA 1
ATOM 680 C C . ARG A 1 81 ? 28.482 -4.541 -36.792 1.00 89.38 81 ARG A C 1
ATOM 682 O O . ARG A 1 81 ? 28.950 -5.393 -37.539 1.00 89.38 81 ARG A O 1
ATOM 689 N N . ILE A 1 82 ? 27.697 -3.546 -37.209 1.00 87.75 82 ILE A N 1
ATOM 690 C CA . ILE A 1 82 ? 27.365 -3.312 -38.622 1.00 87.75 82 ILE A CA 1
ATOM 691 C C . ILE A 1 82 ? 28.619 -2.909 -39.408 1.00 87.75 82 ILE A C 1
ATOM 693 O O . ILE A 1 82 ? 28.848 -3.431 -40.494 1.00 87.75 82 ILE A O 1
ATOM 697 N N . GLU A 1 83 ? 29.437 -2.004 -38.869 1.00 88.25 83 GLU A N 1
ATOM 698 C CA . GLU A 1 83 ? 30.686 -1.558 -39.502 1.00 88.25 83 GLU A CA 1
ATOM 699 C C . GLU A 1 83 ? 31.668 -2.723 -39.695 1.00 88.25 83 GLU A C 1
ATOM 701 O O . GLU A 1 83 ? 32.068 -3.016 -40.820 1.00 88.25 83 GLU A O 1
ATOM 706 N N . ASN A 1 84 ? 31.938 -3.487 -38.631 1.00 85.88 84 ASN A N 1
ATOM 707 C CA . ASN A 1 84 ? 32.801 -4.669 -38.697 1.00 85.88 84 ASN A CA 1
ATOM 708 C C . ASN A 1 84 ? 32.303 -5.720 -39.706 1.00 85.88 84 ASN A C 1
ATOM 710 O O . ASN A 1 84 ? 33.107 -6.417 -40.323 1.00 85.88 84 ASN A O 1
ATOM 714 N N . ALA A 1 85 ? 30.983 -5.857 -39.872 1.00 81.19 85 ALA A N 1
ATOM 715 C CA . ALA A 1 85 ? 30.400 -6.781 -40.841 1.00 81.19 85 ALA A CA 1
ATOM 716 C C . ALA A 1 85 ? 30.627 -6.335 -42.295 1.00 81.19 85 ALA A C 1
ATOM 718 O O . ALA A 1 85 ? 30.784 -7.190 -43.165 1.00 81.19 85 ALA A O 1
ATOM 719 N N . LYS A 1 86 ? 30.681 -5.021 -42.558 1.00 79.56 86 LYS A N 1
ATOM 720 C CA . LYS A 1 86 ? 30.956 -4.455 -43.892 1.00 79.56 86 LYS A CA 1
ATOM 721 C C . LYS A 1 86 ? 32.417 -4.619 -44.310 1.00 79.56 86 LYS A C 1
ATOM 723 O O . LYS A 1 86 ? 32.684 -4.850 -45.486 1.00 79.56 86 LYS A O 1
ATOM 728 N N . ASP A 1 87 ? 33.339 -4.532 -43.354 1.00 77.44 87 ASP A N 1
ATOM 729 C CA . ASP A 1 87 ? 34.783 -4.615 -43.610 1.00 77.44 87 ASP A CA 1
ATOM 730 C C . ASP A 1 87 ? 35.322 -6.056 -43.659 1.00 77.44 87 ASP A C 1
ATOM 732 O O . ASP A 1 87 ? 36.467 -6.296 -44.063 1.00 77.44 87 ASP A O 1
ATOM 736 N N . SER A 1 88 ? 34.505 -7.041 -43.278 1.00 69.62 88 SER A N 1
ATOM 737 C CA . SER A 1 88 ? 34.890 -8.449 -43.300 1.00 69.62 88 SER A CA 1
ATOM 738 C C . SER A 1 88 ? 35.013 -8.986 -44.732 1.00 69.62 88 SER A C 1
ATOM 740 O O . SER A 1 88 ? 34.030 -9.192 -45.440 1.00 69.62 88 SER A O 1
ATOM 742 N N . LYS A 1 89 ? 36.250 -9.275 -45.154 1.00 60.53 89 LYS A N 1
ATOM 743 C CA . LYS A 1 89 ? 36.560 -9.964 -46.425 1.00 60.53 89 LYS A CA 1
ATOM 744 C C . LYS A 1 89 ? 36.448 -11.493 -46.337 1.00 60.53 89 LYS A C 1
ATOM 746 O O . LYS A 1 89 ? 36.661 -12.174 -47.338 1.00 60.53 89 LYS A O 1
ATOM 751 N N . SER A 1 90 ? 36.176 -12.040 -45.153 1.00 60.41 90 SER A N 1
ATOM 752 C CA . SER A 1 90 ? 36.144 -13.481 -44.891 1.00 60.41 90 SER A CA 1
ATOM 753 C C . SER A 1 90 ? 34.735 -14.042 -45.133 1.00 60.41 90 SER A C 1
ATOM 755 O O . SER A 1 90 ? 33.795 -13.634 -44.450 1.00 60.41 90 SER A O 1
ATOM 757 N N . PRO A 1 91 ? 34.557 -15.014 -46.051 1.00 57.31 91 PRO A N 1
ATOM 758 C CA . PRO A 1 91 ? 33.267 -15.671 -46.285 1.00 57.31 91 PRO A CA 1
ATOM 759 C C . PRO A 1 91 ? 32.711 -16.415 -45.059 1.00 57.31 91 PRO A C 1
ATOM 761 O O . PRO A 1 91 ? 31.515 -16.685 -45.010 1.00 57.31 91 PRO A O 1
ATOM 764 N N . PHE A 1 92 ? 33.565 -16.748 -44.083 1.00 52.91 92 PHE A N 1
ATOM 765 C CA . PHE A 1 92 ? 33.179 -17.407 -42.829 1.00 52.91 92 PHE A CA 1
ATOM 766 C C . PHE A 1 92 ? 32.706 -16.422 -41.746 1.00 52.91 92 PHE A C 1
ATOM 768 O O . PHE A 1 92 ? 31.980 -16.828 -40.842 1.00 52.91 92 PHE A O 1
ATOM 775 N N . ASP A 1 93 ? 33.067 -15.140 -41.862 1.00 55.47 93 ASP A N 1
ATOM 776 C CA . ASP A 1 93 ? 32.711 -14.071 -40.914 1.00 55.47 93 ASP A CA 1
ATOM 777 C C . ASP A 1 93 ? 31.593 -13.156 -41.444 1.00 55.47 93 ASP A C 1
ATOM 779 O O . ASP A 1 93 ? 31.140 -12.246 -40.747 1.00 55.47 93 ASP A O 1
ATOM 783 N N . ALA A 1 94 ? 31.145 -13.376 -42.683 1.00 61.91 94 ALA A N 1
ATOM 784 C CA . ALA A 1 94 ? 30.035 -12.645 -43.272 1.00 61.91 94 ALA A CA 1
ATOM 785 C C . ALA A 1 94 ? 28.749 -12.921 -42.477 1.00 61.91 94 ALA A C 1
ATOM 787 O O . ALA A 1 94 ? 28.331 -14.069 -42.293 1.00 61.91 94 ALA A O 1
ATOM 788 N N . LEU A 1 95 ? 28.102 -11.856 -42.001 1.00 66.62 95 LEU A N 1
ATOM 789 C CA . LEU A 1 95 ? 26.794 -11.973 -41.376 1.00 66.62 95 LEU A CA 1
ATOM 790 C C . LEU A 1 95 ? 25.808 -12.581 -42.384 1.00 66.62 95 LEU A C 1
ATOM 792 O O . LEU A 1 95 ? 25.685 -12.120 -43.517 1.00 66.62 95 LEU A O 1
ATOM 796 N N . THR A 1 96 ? 25.062 -13.605 -41.970 1.00 78.94 96 THR A N 1
ATOM 797 C CA . THR A 1 96 ? 23.892 -14.050 -42.737 1.00 78.94 96 THR A CA 1
ATOM 798 C C . THR A 1 96 ? 22.935 -12.868 -42.884 1.00 78.94 96 THR A C 1
ATOM 800 O O . THR A 1 96 ? 22.695 -12.183 -41.888 1.00 78.94 96 THR A O 1
ATOM 803 N N . LYS A 1 97 ? 22.334 -12.670 -44.063 1.00 78.81 97 LYS A N 1
ATOM 804 C CA . LYS A 1 97 ? 21.371 -11.577 -44.318 1.00 78.81 97 LYS A CA 1
ATOM 805 C C . LYS A 1 97 ? 20.303 -11.439 -43.223 1.00 78.81 97 LYS A C 1
ATOM 807 O O . LYS A 1 97 ? 19.971 -10.333 -42.827 1.00 78.81 97 LYS A O 1
ATOM 812 N N . GLU A 1 98 ? 19.823 -12.557 -42.678 1.00 82.19 98 GLU A N 1
ATOM 813 C CA . GLU A 1 98 ? 18.859 -12.586 -41.566 1.00 82.19 98 GLU A CA 1
ATOM 814 C C . GLU A 1 98 ? 19.387 -11.921 -40.285 1.00 82.19 98 GLU A C 1
ATOM 816 O O . GLU A 1 98 ? 18.686 -11.142 -39.648 1.00 82.19 98 GLU A O 1
ATOM 821 N N . LYS A 1 99 ? 20.650 -12.171 -39.921 1.00 85.00 99 LYS A N 1
ATOM 822 C CA . LYS A 1 99 ? 21.286 -11.534 -38.758 1.00 85.00 99 LYS A CA 1
ATOM 823 C C . LYS A 1 99 ? 21.507 -10.042 -38.989 1.00 85.00 99 LYS A C 1
ATOM 825 O O . LYS A 1 99 ? 21.490 -9.282 -38.029 1.00 85.00 99 LYS A O 1
ATOM 830 N N . GLU A 1 100 ? 21.753 -9.629 -40.231 1.00 84.62 100 GLU A N 1
ATOM 831 C CA . GLU A 1 100 ? 21.983 -8.221 -40.566 1.00 84.62 100 GLU A CA 1
ATOM 832 C C . GLU A 1 100 ? 20.678 -7.437 -40.438 1.00 84.62 100 GLU A C 1
ATOM 834 O O . GLU A 1 100 ? 20.647 -6.411 -39.759 1.00 84.62 100 GLU A O 1
ATOM 839 N N . ILE A 1 101 ? 19.592 -7.985 -40.992 1.00 87.56 101 ILE A N 1
ATOM 840 C CA . ILE A 1 101 ? 18.232 -7.465 -40.820 1.00 87.56 101 ILE A CA 1
ATOM 841 C C . ILE A 1 101 ? 17.903 -7.350 -39.328 1.00 87.56 101 ILE A C 1
ATOM 843 O O . ILE A 1 101 ? 17.525 -6.273 -38.879 1.00 87.56 101 ILE A O 1
ATOM 847 N N . GLN A 1 102 ? 18.156 -8.399 -38.540 1.00 89.06 102 GLN A N 1
ATOM 848 C CA . GLN A 1 102 ? 17.888 -8.371 -37.101 1.00 89.06 102 GLN A CA 1
ATOM 849 C C . GLN A 1 102 ? 18.665 -7.266 -36.367 1.00 89.06 102 GLN A C 1
ATOM 851 O O . GLN A 1 102 ? 18.109 -6.591 -35.504 1.00 89.06 102 GLN A O 1
ATOM 856 N N . ILE A 1 103 ? 19.947 -7.060 -36.692 1.00 90.12 103 ILE A N 1
ATOM 857 C CA . ILE A 1 103 ? 20.756 -6.001 -36.066 1.00 90.12 103 ILE A CA 1
ATOM 858 C C . ILE A 1 103 ? 20.237 -4.610 -36.448 1.00 90.12 103 ILE A C 1
ATOM 860 O O . ILE A 1 103 ? 20.233 -3.717 -35.602 1.00 90.12 103 ILE A O 1
ATOM 864 N N . LEU A 1 104 ? 19.806 -4.412 -37.696 1.00 91.31 104 LEU A N 1
ATOM 865 C CA . LEU A 1 104 ? 19.229 -3.144 -38.149 1.00 91.31 104 LEU A CA 1
ATOM 866 C C . LEU A 1 104 ? 17.887 -2.857 -37.466 1.00 91.31 104 LEU A C 1
ATOM 868 O O . LEU A 1 104 ? 17.666 -1.737 -37.009 1.00 91.31 104 LEU A O 1
ATOM 872 N N . GLU A 1 105 ? 17.025 -3.865 -37.341 1.00 91.69 105 GLU A N 1
ATOM 873 C CA . GLU A 1 105 ? 15.765 -3.766 -36.598 1.00 91.69 105 GLU A CA 1
ATOM 874 C C . GLU A 1 105 ? 16.005 -3.446 -35.119 1.00 91.69 105 GLU A C 1
ATOM 876 O O . GLU A 1 105 ? 15.333 -2.589 -34.543 1.00 91.69 105 GLU A O 1
ATOM 881 N N . ASP A 1 106 ? 16.996 -4.096 -34.503 1.00 90.19 106 ASP A N 1
ATOM 882 C CA . ASP A 1 106 ? 17.401 -3.809 -33.131 1.00 90.19 106 ASP A CA 1
ATOM 883 C C . ASP A 1 106 ? 17.900 -2.366 -32.989 1.00 90.19 106 ASP A C 1
ATOM 885 O O . ASP A 1 106 ? 17.492 -1.664 -32.065 1.00 90.19 106 ASP A O 1
ATOM 889 N N . LEU A 1 107 ? 18.743 -1.898 -33.914 1.00 93.06 107 LEU A N 1
ATOM 890 C CA . LEU A 1 107 ? 19.275 -0.536 -33.907 1.00 93.06 107 LEU A CA 1
ATOM 891 C C . LEU A 1 107 ? 18.161 0.510 -34.008 1.00 93.06 107 LEU A C 1
ATOM 893 O O . LEU A 1 107 ? 18.141 1.461 -33.224 1.00 93.06 107 LEU A O 1
ATOM 897 N N . GLU A 1 108 ? 17.234 0.332 -34.948 1.00 93.00 108 GLU A N 1
ATOM 898 C CA . GLU A 1 108 ? 16.117 1.256 -35.155 1.00 93.00 108 GLU A CA 1
ATOM 899 C C . GLU A 1 108 ? 15.178 1.287 -33.943 1.00 93.00 108 GLU A C 1
ATOM 901 O O . GLU A 1 108 ? 14.740 2.355 -33.499 1.00 93.00 108 GLU A O 1
ATOM 906 N N . ARG A 1 109 ? 14.933 0.120 -33.335 1.00 88.88 109 ARG A N 1
ATOM 907 C CA . ARG A 1 109 ? 14.155 0.005 -32.099 1.00 88.88 109 ARG A CA 1
ATOM 908 C C . ARG A 1 109 ? 14.808 0.770 -30.950 1.00 88.88 109 ARG A C 1
ATOM 910 O O . ARG A 1 109 ? 14.118 1.491 -30.230 1.00 88.88 109 ARG A O 1
ATOM 917 N N . GLU A 1 110 ? 16.118 0.635 -30.758 1.00 89.19 110 GLU A N 1
ATOM 918 C CA . GLU A 1 110 ? 16.816 1.343 -29.681 1.00 89.19 110 GLU A CA 1
ATOM 919 C C . GLU A 1 110 ? 16.881 2.861 -29.933 1.00 89.19 110 GLU A C 1
ATOM 921 O O . GLU A 1 110 ? 16.638 3.636 -29.005 1.00 89.19 110 GLU A O 1
ATOM 926 N N . LYS A 1 111 ? 17.099 3.307 -31.181 1.00 92.69 111 LYS A N 1
ATOM 927 C CA . LYS A 1 111 ? 17.038 4.734 -31.559 1.00 92.69 111 LYS A CA 1
ATOM 928 C C . LYS A 1 111 ? 15.662 5.340 -31.294 1.00 92.69 111 LYS A C 1
ATOM 930 O O . LYS A 1 111 ? 15.565 6.411 -30.697 1.00 92.69 111 LYS A O 1
ATOM 935 N N . SER A 1 112 ? 14.599 4.625 -31.657 1.00 89.75 112 SER A N 1
ATOM 936 C CA . SER A 1 112 ? 13.219 5.053 -31.401 1.00 89.75 112 SER A CA 1
ATOM 937 C C . SER A 1 112 ? 12.937 5.250 -29.908 1.00 89.75 112 SER A C 1
ATOM 939 O O . SER A 1 112 ? 12.310 6.237 -29.521 1.00 89.75 112 SER A O 1
ATOM 941 N N . LYS A 1 113 ? 13.448 4.358 -29.047 1.00 86.75 113 LYS A N 1
ATOM 942 C CA . LYS A 1 113 ? 13.324 4.490 -27.585 1.00 86.75 113 LYS A CA 1
ATOM 943 C C . LYS A 1 113 ? 14.054 5.723 -27.056 1.00 86.75 113 LYS A C 1
ATOM 945 O O . LYS A 1 113 ? 13.486 6.450 -26.247 1.00 86.75 113 LYS A O 1
ATOM 950 N N . VAL A 1 114 ? 15.289 5.968 -27.502 1.00 90.19 114 VAL A N 1
ATOM 951 C CA . VAL A 1 114 ? 16.055 7.157 -27.090 1.00 90.19 114 VAL A CA 1
ATOM 952 C C . VAL A 1 114 ? 15.332 8.435 -27.509 1.00 90.19 114 VAL A C 1
ATOM 954 O O . VAL A 1 114 ? 15.110 9.293 -26.661 1.00 90.19 114 VAL A O 1
ATOM 957 N N . ASN A 1 115 ? 14.869 8.519 -28.759 1.00 92.00 115 ASN A N 1
ATOM 958 C CA . ASN A 1 115 ? 14.117 9.676 -29.252 1.00 92.00 115 ASN A CA 1
ATOM 959 C C . ASN A 1 115 ? 12.855 9.939 -28.415 1.00 92.00 115 ASN A C 1
ATOM 961 O O . ASN A 1 115 ? 12.571 11.082 -28.054 1.00 92.00 115 ASN A O 1
ATOM 965 N N . TYR A 1 116 ? 12.114 8.883 -28.059 1.00 89.69 116 TYR A N 1
ATOM 966 C CA . TYR A 1 116 ? 10.963 9.000 -27.164 1.00 89.69 116 TYR A CA 1
ATOM 967 C C . TYR A 1 116 ? 11.360 9.579 -25.797 1.00 89.69 116 TYR A C 1
ATOM 969 O O . TYR A 1 116 ? 10.776 10.573 -25.364 1.00 89.69 116 TYR A O 1
ATOM 977 N N . LEU A 1 117 ? 12.376 9.011 -25.140 1.00 89.31 117 LEU A N 1
ATOM 978 C CA . LEU A 1 117 ? 12.834 9.463 -23.820 1.00 89.31 117 LEU A CA 1
ATOM 979 C C . LEU A 1 117 ? 13.372 10.905 -23.848 1.00 89.31 117 LEU A C 1
ATOM 981 O O . LEU A 1 117 ? 13.153 11.674 -22.913 1.00 89.31 117 LEU A O 1
ATOM 985 N N . GLU A 1 118 ? 14.053 11.302 -24.919 1.00 92.56 118 GLU A N 1
ATOM 986 C CA . GLU A 1 118 ? 14.526 12.677 -25.100 1.00 92.56 118 GLU A CA 1
ATOM 987 C C . GLU A 1 118 ? 13.361 13.657 -25.268 1.00 92.56 118 GLU A C 1
ATOM 989 O O . GLU A 1 118 ? 13.384 14.737 -24.679 1.00 92.56 118 GLU A O 1
ATOM 994 N N . SER A 1 119 ? 12.318 13.257 -26.002 1.00 92.31 119 SER A N 1
ATOM 995 C CA . SER A 1 119 ? 11.113 14.071 -26.200 1.00 92.31 119 SER A CA 1
ATOM 996 C C . SER A 1 119 ? 10.206 14.154 -24.966 1.00 92.31 119 SER A C 1
ATOM 998 O O . SER A 1 119 ? 9.414 15.089 -24.846 1.00 92.31 119 SER A O 1
ATOM 1000 N N . TRP A 1 120 ? 10.309 13.197 -24.039 1.00 92.06 120 TRP A N 1
ATOM 1001 C CA . TRP A 1 120 ? 9.485 13.160 -22.835 1.00 92.06 120 TRP A CA 1
ATOM 1002 C C . TRP A 1 120 ? 9.967 14.171 -21.784 1.00 92.06 120 TRP A C 1
ATOM 1004 O O . TRP A 1 120 ? 11.140 14.182 -21.390 1.00 92.06 120 TRP A O 1
ATOM 1014 N N . THR A 1 121 ? 9.043 14.994 -21.286 1.00 91.12 121 THR A N 1
ATOM 1015 C CA . THR A 1 121 ? 9.328 16.079 -20.330 1.00 91.12 121 THR A CA 1
ATOM 1016 C C . THR A 1 121 ? 8.540 15.974 -19.027 1.00 91.12 121 THR A C 1
ATOM 1018 O O . THR A 1 121 ? 9.056 16.369 -17.983 1.00 91.12 121 THR A O 1
ATOM 1021 N N . SER A 1 122 ? 7.313 15.449 -19.061 1.00 93.44 122 SER A N 1
ATOM 1022 C CA . SER A 1 122 ? 6.449 15.325 -17.886 1.00 93.44 122 SER A CA 1
ATOM 1023 C C . SER A 1 122 ? 5.397 14.231 -18.053 1.00 93.44 122 SER A C 1
ATOM 1025 O O . SER A 1 122 ? 5.166 13.725 -19.151 1.00 93.44 122 SER A O 1
ATOM 1027 N N . PHE A 1 123 ? 4.712 13.898 -16.959 1.00 90.88 123 PHE A N 1
ATOM 1028 C CA . PHE A 1 123 ? 3.488 13.104 -17.029 1.00 90.88 123 PHE A CA 1
ATOM 1029 C C . PHE A 1 123 ? 2.346 13.926 -17.646 1.00 90.88 123 PHE A C 1
ATOM 1031 O O . PHE A 1 123 ? 2.361 15.157 -17.595 1.00 90.88 123 PHE A O 1
ATOM 1038 N N . GLU A 1 124 ? 1.349 13.243 -18.214 1.00 85.56 124 GLU A N 1
ATOM 1039 C CA . GLU A 1 124 ? 0.153 13.893 -18.771 1.00 85.56 124 GLU A CA 1
ATOM 1040 C C . GLU A 1 124 ? -0.742 14.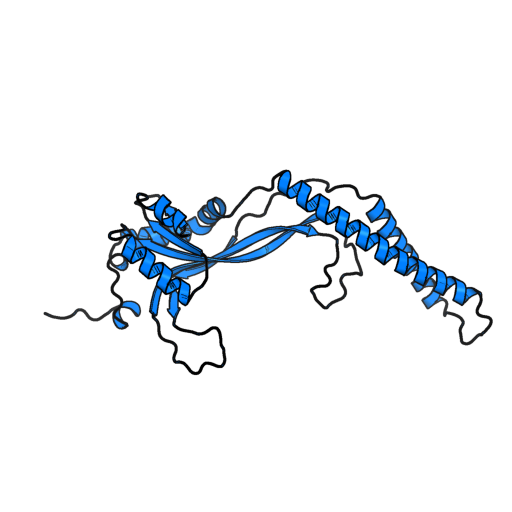465 -17.654 1.00 85.56 124 GLU A C 1
ATOM 1042 O O . GLU A 1 124 ? -1.266 15.570 -17.778 1.00 85.56 124 GLU A O 1
ATOM 1047 N N . SER A 1 125 ? -0.918 13.724 -16.553 1.00 84.50 125 SER A N 1
ATOM 1048 C CA . SER A 1 125 ? -1.690 14.153 -15.378 1.00 84.50 125 SER A CA 1
ATOM 1049 C C . SER A 1 125 ? -1.407 13.273 -14.153 1.00 84.50 125 SER A C 1
ATOM 1051 O O . SER A 1 125 ? -0.798 12.208 -14.274 1.00 84.50 125 SER A O 1
ATOM 1053 N N . LEU A 1 126 ? -1.859 13.710 -12.971 1.00 86.50 126 LEU A N 1
ATOM 1054 C CA . LEU A 1 126 ? -1.913 12.872 -11.770 1.00 86.50 126 LEU A CA 1
ATOM 1055 C C . LEU A 1 126 ? -3.112 11.912 -11.854 1.00 86.50 126 LEU A C 1
ATOM 1057 O O . LEU A 1 126 ? -4.254 12.382 -11.826 1.00 86.50 126 LEU A O 1
ATOM 1061 N N . PRO A 1 127 ? -2.900 10.585 -11.900 1.00 89.81 127 PRO A N 1
ATOM 1062 C CA . PRO A 1 127 ? -4.009 9.648 -11.843 1.00 89.81 127 PRO A CA 1
ATOM 1063 C C . PRO A 1 127 ? -4.638 9.639 -10.440 1.00 89.81 127 PRO A C 1
ATOM 1065 O O . PRO A 1 127 ? -3.946 9.852 -9.437 1.00 89.81 127 PRO A O 1
ATOM 1068 N N . PRO A 1 128 ? -5.947 9.355 -10.323 1.00 91.06 128 PRO A N 1
ATOM 1069 C CA . PRO A 1 128 ? -6.563 9.165 -9.022 1.00 91.06 128 PRO A CA 1
ATOM 1070 C C . PRO A 1 128 ? -5.941 7.948 -8.336 1.00 91.06 128 PRO A C 1
ATOM 1072 O O . PRO A 1 128 ? -5.829 6.869 -8.920 1.00 91.06 128 PRO A O 1
ATOM 1075 N N . ARG A 1 129 ? -5.567 8.112 -7.066 1.00 90.69 129 ARG A N 1
ATOM 1076 C CA . ARG A 1 129 ? -5.080 6.993 -6.261 1.00 90.69 129 ARG A CA 1
ATOM 1077 C C . ARG A 1 129 ? -6.198 5.961 -6.082 1.00 90.69 129 ARG A C 1
ATOM 1079 O O . ARG A 1 129 ? -7.314 6.355 -5.731 1.00 90.69 129 ARG A O 1
ATOM 1086 N N . PRO A 1 130 ? -5.926 4.658 -6.261 1.00 92.56 130 PRO A N 1
ATOM 1087 C CA . PRO A 1 130 ? -6.897 3.630 -5.928 1.00 92.56 130 PRO A CA 1
ATOM 1088 C C . PRO A 1 130 ? -7.203 3.631 -4.428 1.00 92.56 130 PRO A C 1
ATOM 1090 O O . PRO A 1 130 ? -6.325 3.871 -3.592 1.00 92.56 130 PRO A O 1
ATOM 1093 N N . LYS A 1 131 ? -8.468 3.369 -4.098 1.00 94.62 131 LYS A N 1
ATOM 1094 C CA . LYS A 1 131 ? -8.932 3.234 -2.717 1.00 94.62 131 LYS A CA 1
ATOM 1095 C C . LYS A 1 131 ? -8.296 2.024 -2.037 1.00 94.62 131 LYS A C 1
ATOM 1097 O O . LYS A 1 131 ? -7.865 1.078 -2.691 1.00 94.62 131 LYS A O 1
ATOM 1102 N N . VAL A 1 132 ? -8.266 2.062 -0.710 1.00 94.69 132 VAL A N 1
ATOM 1103 C CA . VAL A 1 132 ? -7.905 0.905 0.109 1.00 94.69 132 VAL A CA 1
ATOM 1104 C C . VAL A 1 132 ? -8.919 -0.207 -0.130 1.00 94.69 132 VAL A C 1
ATOM 1106 O O . VAL A 1 132 ? -10.119 0.054 -0.097 1.00 94.69 132 VAL A O 1
ATOM 1109 N N . SER A 1 133 ? -8.431 -1.431 -0.328 1.00 94.44 133 SER A N 1
ATOM 1110 C CA . SER A 1 133 ? -9.262 -2.630 -0.479 1.00 94.44 133 SER A CA 1
ATOM 1111 C C . SER A 1 133 ? -8.996 -3.624 0.648 1.00 94.44 133 SER A C 1
ATOM 1113 O O . SER A 1 133 ? -7.848 -3.850 1.037 1.00 94.44 133 SER A O 1
ATOM 1115 N N . ILE A 1 134 ? -10.063 -4.215 1.190 1.00 97.12 134 ILE A N 1
ATOM 1116 C CA . ILE A 1 134 ? -9.970 -5.245 2.230 1.00 97.12 134 ILE A CA 1
ATOM 1117 C C . ILE A 1 134 ? -9.726 -6.602 1.564 1.00 97.12 134 ILE A C 1
ATOM 1119 O O . ILE A 1 134 ? -10.496 -7.026 0.708 1.00 97.12 134 ILE A O 1
ATOM 1123 N N . ILE A 1 135 ? -8.658 -7.284 1.973 1.00 97.38 135 ILE A N 1
ATOM 1124 C CA . ILE A 1 135 ? -8.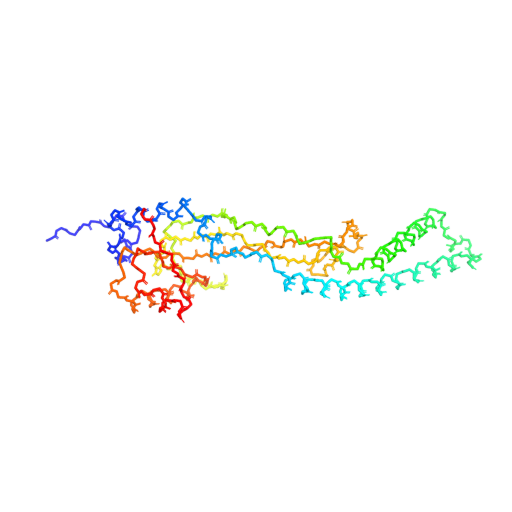275 -8.611 1.474 1.00 97.38 135 ILE A CA 1
ATOM 1125 C C . ILE A 1 135 ? -8.948 -9.693 2.318 1.00 97.38 135 ILE A C 1
ATOM 1127 O O . ILE A 1 135 ? -9.547 -10.624 1.787 1.00 97.38 135 ILE A O 1
ATOM 1131 N N . SER A 1 136 ? -8.842 -9.587 3.644 1.00 97.69 136 SER A N 1
ATOM 1132 C CA . SER A 1 136 ? -9.454 -10.542 4.566 1.00 97.69 136 SER A CA 1
ATOM 1133 C C . SER A 1 136 ? -9.676 -9.931 5.947 1.00 97.69 136 SER A C 1
ATOM 1135 O O . SER A 1 136 ? -9.046 -8.942 6.327 1.00 97.69 136 SER A O 1
ATOM 1137 N N . LYS A 1 137 ? -10.597 -10.537 6.698 1.00 97.94 137 LYS A N 1
ATOM 1138 C CA . LYS A 1 137 ? -10.926 -10.193 8.082 1.00 97.94 137 LYS A CA 1
ATOM 1139 C C . LYS A 1 137 ? -10.909 -11.479 8.897 1.00 97.94 137 LYS A C 1
ATOM 1141 O O . LYS A 1 137 ? -11.546 -12.456 8.507 1.00 97.94 137 LYS A O 1
ATOM 1146 N N . VAL A 1 138 ? -10.169 -11.488 9.997 1.00 97.25 138 VAL A N 1
ATOM 1147 C CA . VAL A 1 138 ? -10.044 -12.637 10.897 1.00 97.25 138 VAL A CA 1
ATOM 1148 C C . VAL A 1 138 ? -10.539 -12.207 12.264 1.00 97.25 138 VAL A C 1
ATOM 1150 O O . VAL A 1 138 ? -9.921 -11.357 12.895 1.00 97.25 138 VAL A O 1
ATOM 1153 N N . TRP A 1 139 ? -11.660 -12.772 12.693 1.00 95.94 139 TRP A N 1
ATOM 1154 C CA . TRP A 1 139 ? -12.209 -12.564 14.030 1.00 95.94 139 TRP A CA 1
ATOM 1155 C C . TRP A 1 139 ? -11.471 -13.449 15.038 1.00 95.94 139 TRP A C 1
ATOM 1157 O O . TRP A 1 139 ? -11.093 -14.571 14.689 1.00 95.94 139 TRP A O 1
ATOM 1167 N N . GLU A 1 140 ? -11.306 -12.971 16.272 1.00 92.56 140 GLU A N 1
ATOM 1168 C CA . GLU A 1 140 ? -10.743 -13.738 17.394 1.00 92.56 140 GLU A CA 1
ATOM 1169 C C . GLU A 1 140 ? -9.365 -14.340 17.063 1.00 92.56 140 GLU A C 1
ATOM 1171 O O . GLU A 1 140 ? -9.128 -15.547 17.193 1.00 92.56 140 GLU A O 1
ATOM 1176 N N . LEU A 1 141 ? -8.444 -13.502 16.575 1.00 93.38 141 LEU A N 1
ATOM 1177 C CA . LEU A 1 141 ? -7.118 -13.935 16.149 1.00 93.38 141 LEU A CA 1
ATOM 1178 C C . LEU A 1 141 ? -6.300 -14.409 17.368 1.00 93.38 141 LEU A C 1
ATOM 1180 O O . LEU A 1 141 ? -5.962 -13.588 18.226 1.00 93.38 141 LEU A O 1
ATOM 1184 N N . PRO A 1 142 ? -5.890 -15.692 17.442 1.00 91.50 142 PRO A N 1
ATOM 1185 C CA . PRO A 1 142 ? -5.024 -16.157 18.516 1.00 91.50 142 PRO A CA 1
ATOM 1186 C C . PRO A 1 142 ? -3.620 -15.560 18.378 1.00 91.50 142 PRO A C 1
ATOM 1188 O O . PRO A 1 142 ? -2.927 -15.760 17.378 1.00 91.50 142 PRO A O 1
ATOM 1191 N N . VAL A 1 143 ? -3.163 -14.892 19.431 1.00 90.44 143 VAL A N 1
ATOM 1192 C CA . VAL A 1 143 ? -1.789 -14.401 19.567 1.00 90.44 143 VAL A CA 1
ATOM 1193 C C . VAL A 1 143 ? -0.945 -15.538 20.134 1.00 90.44 143 VAL A C 1
ATOM 1195 O O . VAL A 1 143 ? -1.306 -16.119 21.159 1.00 90.44 143 VAL A O 1
ATOM 1198 N N . THR A 1 144 ? 0.168 -15.900 19.488 1.00 89.25 144 THR A N 1
ATOM 1199 C CA . THR A 1 144 ? 0.962 -17.078 19.892 1.00 89.25 144 THR A CA 1
ATOM 1200 C C . THR A 1 144 ? 2.459 -16.802 19.966 1.00 89.25 144 THR A C 1
ATOM 1202 O O . THR A 1 144 ? 2.966 -15.970 19.226 1.00 89.25 144 THR A O 1
ATOM 1205 N N . THR A 1 145 ? 3.177 -17.539 20.818 1.00 80.94 145 THR A N 1
ATOM 1206 C CA . THR A 1 145 ? 4.604 -17.344 21.150 1.00 80.94 145 THR A CA 1
ATOM 1207 C C . THR A 1 145 ? 5.614 -17.634 20.033 1.00 80.94 145 THR A C 1
ATOM 1209 O O . THR A 1 145 ? 6.808 -17.728 20.317 1.00 80.94 145 THR A O 1
ATOM 1212 N N . HIS A 1 146 ? 5.191 -17.860 18.787 1.00 68.31 146 HIS A N 1
ATOM 1213 C CA . HIS A 1 146 ? 6.124 -18.314 17.758 1.00 68.31 146 HIS A CA 1
ATOM 1214 C C . HIS A 1 146 ? 7.243 -17.297 17.508 1.00 68.31 146 HIS A C 1
ATOM 1216 O O . HIS A 1 146 ? 7.007 -16.139 17.184 1.00 68.31 146 HIS A O 1
ATOM 1222 N N . SER A 1 147 ? 8.476 -17.784 17.642 1.00 52.62 147 SER A N 1
ATOM 1223 C CA . SER A 1 147 ? 9.667 -17.146 17.099 1.00 52.62 147 SER A CA 1
ATOM 1224 C C . SER A 1 147 ? 9.583 -17.178 15.572 1.00 52.62 147 SER A C 1
ATOM 1226 O O . SER A 1 147 ? 9.217 -18.203 15.001 1.00 52.62 147 SER A O 1
ATOM 1228 N N . ASN A 1 148 ? 10.001 -16.103 14.898 1.00 53.66 148 ASN A N 1
ATOM 1229 C CA . ASN A 1 148 ? 10.199 -16.080 13.441 1.00 53.66 148 ASN A CA 1
ATOM 1230 C C . ASN A 1 148 ? 11.287 -17.069 12.956 1.00 53.66 148 ASN A C 1
ATOM 1232 O O . ASN A 1 148 ? 11.629 -17.075 11.777 1.00 53.66 148 ASN A O 1
ATOM 1236 N N . ASN A 1 149 ? 11.866 -17.884 13.847 1.00 52.06 149 ASN A N 1
ATOM 1237 C CA . ASN A 1 149 ? 12.834 -18.917 13.517 1.00 52.06 149 ASN A CA 1
ATOM 1238 C C . ASN A 1 149 ? 12.130 -20.267 13.250 1.00 52.06 149 ASN A C 1
ATOM 1240 O O . ASN A 1 149 ? 11.729 -20.938 14.207 1.00 52.06 149 ASN A O 1
ATOM 1244 N N . PRO A 1 150 ? 12.033 -20.714 11.984 1.00 55.53 150 PRO A N 1
ATOM 1245 C CA . PRO A 1 150 ? 11.399 -21.985 11.622 1.00 55.53 150 PRO A CA 1
ATOM 1246 C C . PRO A 1 150 ? 12.111 -23.224 12.198 1.00 55.53 150 PRO A C 1
ATOM 1248 O O . PRO A 1 150 ? 11.543 -24.309 12.167 1.00 55.53 150 PRO A O 1
ATOM 1251 N N . ASN A 1 151 ? 13.318 -23.074 12.759 1.00 57.50 151 ASN A N 1
ATOM 1252 C CA . ASN A 1 151 ? 14.069 -24.154 13.413 1.00 57.50 151 ASN A CA 1
ATOM 1253 C C . ASN A 1 151 ? 13.836 -24.244 14.935 1.00 57.50 151 ASN A C 1
ATOM 1255 O O . ASN A 1 151 ? 14.492 -25.032 15.618 1.00 57.50 151 ASN A O 1
ATOM 1259 N N . SER A 1 152 ? 12.941 -23.429 15.500 1.00 57.19 152 SER A N 1
ATOM 1260 C CA . SER A 1 152 ? 12.616 -23.481 16.926 1.00 57.19 152 SER A CA 1
ATOM 1261 C C . SER A 1 152 ? 11.597 -24.586 17.223 1.00 57.19 152 SER A C 1
ATOM 1263 O O . SER A 1 152 ? 10.413 -24.434 16.945 1.00 57.19 152 SER A O 1
ATOM 1265 N N . ASN A 1 153 ? 12.031 -25.663 17.887 1.00 57.44 153 ASN A N 1
ATOM 1266 C CA . ASN A 1 153 ? 11.159 -26.722 18.432 1.00 57.44 153 ASN A CA 1
ATOM 1267 C C . ASN A 1 153 ? 10.330 -26.277 19.662 1.00 57.44 153 ASN A C 1
ATOM 1269 O O . ASN A 1 153 ? 9.779 -27.109 20.383 1.00 57.44 153 ASN A O 1
ATOM 1273 N N . SER A 1 154 ? 10.251 -24.974 19.950 1.00 60.97 154 SER A N 1
ATOM 1274 C CA . SER A 1 154 ? 9.425 -24.448 21.038 1.00 60.97 154 SER A CA 1
ATOM 1275 C C . SER A 1 154 ? 7.940 -24.679 20.752 1.00 60.97 154 SER A C 1
ATOM 1277 O O . SER A 1 154 ? 7.434 -24.260 19.709 1.00 60.97 154 SER A O 1
ATOM 1279 N N . SER A 1 155 ? 7.222 -25.292 21.691 1.00 62.25 155 SER A N 1
ATOM 1280 C CA . SER A 1 155 ? 5.777 -25.487 21.590 1.00 62.25 155 SER A CA 1
ATOM 1281 C C . SER A 1 155 ? 5.037 -24.155 21.405 1.00 62.25 155 SER A C 1
ATOM 1283 O O . SER A 1 155 ? 5.328 -23.151 22.058 1.00 62.25 155 SER A O 1
ATOM 1285 N N . LYS A 1 156 ? 4.067 -24.144 20.481 1.00 73.06 156 LYS A N 1
ATOM 1286 C CA . LYS A 1 156 ? 3.198 -22.993 20.209 1.00 73.06 156 LYS A CA 1
ATOM 1287 C C . LYS A 1 156 ? 2.222 -22.819 21.372 1.00 73.06 156 LYS A C 1
ATOM 1289 O O . LYS A 1 156 ? 1.301 -23.620 21.516 1.00 73.06 156 LYS A O 1
ATOM 1294 N N . TYR A 1 157 ? 2.397 -21.771 22.172 1.00 83.38 157 TYR A N 1
ATOM 1295 C CA . TYR A 1 157 ? 1.439 -21.402 23.213 1.00 83.38 157 TYR A CA 1
ATOM 1296 C C . TYR A 1 157 ? 0.650 -20.171 22.788 1.00 83.38 157 TYR A C 1
ATOM 1298 O O . TYR A 1 157 ? 1.193 -19.263 22.161 1.00 83.38 157 TYR A O 1
ATOM 1306 N N . THR A 1 158 ? -0.639 -20.156 23.119 1.00 86.94 158 THR A N 1
ATOM 1307 C CA . THR A 1 158 ? -1.495 -18.981 22.920 1.00 86.94 158 THR A CA 1
ATOM 1308 C C . THR A 1 158 ? -1.329 -18.052 24.114 1.00 86.94 158 THR A C 1
ATOM 1310 O O . THR A 1 158 ? -1.501 -18.491 25.249 1.00 86.94 158 THR A O 1
ATOM 1313 N N . VAL A 1 159 ? -0.974 -16.796 23.854 1.00 87.69 159 VAL A N 1
ATOM 1314 C CA . VAL A 1 159 ? -0.761 -15.749 24.869 1.00 87.69 159 VAL A CA 1
ATOM 1315 C C . VAL A 1 159 ? -1.959 -14.814 25.011 1.00 87.69 159 VAL A C 1
ATOM 1317 O O . VAL A 1 159 ? -2.049 -14.072 25.982 1.00 87.69 159 VAL A O 1
ATOM 1320 N N . GLY A 1 160 ? -2.890 -14.854 24.060 1.00 90.25 160 GLY A N 1
ATOM 1321 C CA . GLY A 1 160 ? -4.113 -14.066 24.08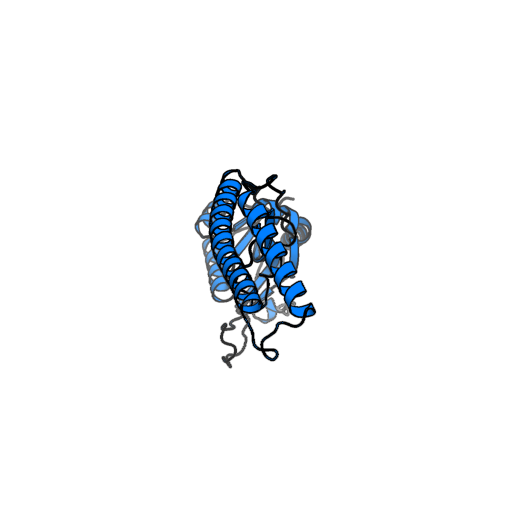9 1.00 90.25 160 GLY A CA 1
ATOM 1322 C C . GLY A 1 160 ? -4.891 -14.180 22.787 1.00 90.25 160 GLY A C 1
ATOM 1323 O O . GLY A 1 160 ? -4.545 -14.982 21.917 1.00 90.25 160 GLY A O 1
ATOM 1324 N N . PHE A 1 161 ? -5.933 -13.368 22.673 1.00 91.88 161 PHE A N 1
ATOM 1325 C CA . PHE A 1 161 ? -6.775 -13.254 21.490 1.00 91.88 161 PHE A CA 1
ATOM 1326 C C . PHE A 1 161 ? -6.965 -11.770 21.190 1.00 91.88 161 PHE A C 1
ATOM 1328 O O . PHE A 1 161 ? -7.105 -10.978 22.116 1.00 91.88 161 PHE A O 1
ATOM 1335 N N . LEU A 1 162 ? -6.897 -11.421 19.911 1.00 94.38 162 LEU A N 1
ATOM 1336 C CA . LEU A 1 162 ? -7.235 -10.104 19.382 1.00 94.38 162 LEU A CA 1
ATOM 1337 C C . LEU A 1 162 ? -8.615 -10.182 18.742 1.00 94.38 162 LEU A C 1
ATOM 1339 O O . LEU A 1 162 ? -8.876 -11.126 17.995 1.00 94.38 162 LEU A O 1
ATOM 1343 N N . ASP A 1 163 ? -9.454 -9.175 18.959 1.00 96.38 163 ASP A N 1
ATOM 1344 C CA . ASP A 1 163 ? -10.844 -9.223 18.499 1.00 96.38 163 ASP A CA 1
ATOM 1345 C C . ASP A 1 163 ? -10.941 -9.317 16.969 1.00 96.38 163 ASP A C 1
ATOM 1347 O O . ASP A 1 163 ? -11.699 -10.132 16.436 1.00 96.38 163 ASP A O 1
ATOM 1351 N N . MET A 1 164 ? -10.141 -8.535 16.231 1.00 97.62 164 MET A N 1
ATOM 1352 C CA . MET A 1 164 ? -10.083 -8.636 14.769 1.00 97.62 164 MET A CA 1
ATOM 1353 C C . MET A 1 164 ? -8.704 -8.321 14.193 1.00 97.62 164 MET A C 1
ATOM 1355 O O . MET A 1 164 ? -8.046 -7.363 14.587 1.00 97.62 164 MET A O 1
ATOM 1359 N N . ALA A 1 165 ? -8.297 -9.069 13.172 1.00 98.00 165 ALA A N 1
ATOM 1360 C CA . ALA A 1 165 ? -7.233 -8.680 12.258 1.00 98.00 165 ALA A CA 1
ATOM 1361 C C . ALA A 1 165 ? -7.811 -8.381 10.874 1.00 98.00 165 ALA A C 1
ATOM 1363 O O . ALA A 1 165 ? -8.586 -9.167 10.328 1.00 98.00 165 ALA A O 1
ATOM 1364 N N . ILE A 1 166 ? -7.426 -7.244 10.302 1.00 97.94 166 ILE A N 1
ATOM 1365 C CA . ILE A 1 166 ? -7.893 -6.781 8.996 1.00 97.94 166 ILE A CA 1
ATOM 1366 C C . ILE A 1 166 ? -6.683 -6.683 8.077 1.00 97.94 166 ILE A C 1
ATOM 1368 O O . ILE A 1 166 ? -5.795 -5.856 8.293 1.00 97.94 166 ILE A O 1
ATOM 1372 N N . HIS A 1 167 ? -6.659 -7.522 7.046 1.00 97.12 167 HIS A N 1
ATOM 1373 C CA . HIS A 1 167 ? -5.670 -7.471 5.979 1.00 97.12 167 HIS A CA 1
ATOM 1374 C C . HIS A 1 167 ? -6.215 -6.627 4.837 1.00 97.12 167 HIS A C 1
ATOM 1376 O O . HIS A 1 167 ? -7.350 -6.817 4.397 1.00 97.12 167 HIS A O 1
ATOM 1382 N N . PHE A 1 168 ? -5.404 -5.707 4.337 1.00 96.44 168 PHE A N 1
ATOM 1383 C CA . PHE A 1 168 ? -5.820 -4.757 3.316 1.00 96.44 168 PHE A CA 1
ATOM 1384 C C . PHE A 1 168 ? -4.660 -4.380 2.403 1.00 96.44 168 PHE A C 1
ATOM 1386 O O . PHE A 1 168 ? -3.494 -4.660 2.693 1.00 96.44 168 PHE A O 1
ATOM 1393 N N . GLN A 1 169 ? -4.996 -3.746 1.288 1.00 95.31 169 GLN A N 1
ATOM 1394 C CA . GLN A 1 169 ? -4.039 -3.279 0.301 1.00 95.31 169 GLN A CA 1
ATOM 1395 C C . GLN A 1 169 ? -4.021 -1.753 0.244 1.00 95.31 169 GLN A C 1
ATOM 1397 O O . GLN A 1 169 ? -5.064 -1.111 0.107 1.00 95.31 169 GLN A O 1
ATOM 1402 N N . ILE A 1 170 ? -2.819 -1.182 0.312 1.00 93.38 170 ILE A N 1
ATOM 1403 C CA . ILE A 1 170 ? -2.555 0.233 0.049 1.00 93.38 170 ILE A CA 1
ATOM 1404 C C . ILE A 1 170 ? -1.802 0.344 -1.278 1.00 93.38 170 ILE A C 1
ATOM 1406 O O . ILE A 1 170 ? -1.021 -0.530 -1.653 1.00 93.38 170 ILE A O 1
ATOM 1410 N N . HIS A 1 171 ? -2.050 1.432 -1.995 1.00 90.00 171 HIS A N 1
ATOM 1411 C CA . HIS A 1 171 ? -1.490 1.698 -3.313 1.00 90.00 171 HIS A CA 1
ATOM 1412 C C . HIS A 1 171 ? -0.456 2.814 -3.210 1.00 90.00 171 HIS A C 1
ATOM 1414 O O . HIS A 1 171 ? -0.837 3.940 -2.912 1.00 90.00 171 HIS A O 1
ATOM 1420 N N . HIS A 1 172 ? 0.829 2.550 -3.421 1.00 88.88 172 HIS A N 1
ATOM 1421 C CA . HIS A 1 172 ? 1.868 3.586 -3.416 1.00 88.88 172 HIS A CA 1
ATOM 1422 C C . HIS A 1 172 ? 2.177 4.032 -4.845 1.00 88.88 172 HIS A C 1
ATOM 1424 O O . HIS A 1 172 ? 2.454 3.169 -5.678 1.00 88.88 172 HIS A O 1
ATOM 1430 N N . PRO A 1 173 ? 2.106 5.340 -5.151 1.00 90.62 173 PRO A N 1
ATOM 1431 C CA . PRO A 1 173 ? 2.417 5.814 -6.488 1.00 90.62 173 PRO A CA 1
ATOM 1432 C C . PRO A 1 173 ? 3.909 5.624 -6.778 1.00 90.62 173 PRO A C 1
ATOM 1434 O O . PRO A 1 173 ? 4.752 5.803 -5.896 1.00 90.62 173 PRO A O 1
ATOM 1437 N N . TYR A 1 174 ? 4.237 5.295 -8.018 1.00 88.44 174 TYR A N 1
ATOM 1438 C CA . TYR A 1 174 ? 5.604 5.248 -8.517 1.00 88.44 174 TYR A CA 1
ATOM 1439 C C . TYR A 1 174 ? 5.635 5.663 -9.991 1.00 88.44 174 TYR A C 1
ATOM 1441 O O . TYR A 1 174 ? 4.622 5.610 -10.686 1.00 88.44 174 TYR A O 1
ATOM 1449 N N . ALA A 1 175 ? 6.800 6.103 -10.469 1.00 87.62 175 ALA A N 1
ATOM 1450 C CA . ALA A 1 175 ? 6.989 6.370 -11.890 1.00 87.62 175 ALA A CA 1
ATOM 1451 C C . ALA A 1 175 ? 7.295 5.052 -12.617 1.00 87.62 175 ALA A C 1
ATOM 1453 O O . ALA A 1 175 ? 8.371 4.474 -12.434 1.00 87.62 175 ALA A O 1
ATOM 1454 N N . GLY A 1 176 ? 6.335 4.586 -13.411 1.00 81.75 176 GLY A N 1
ATOM 1455 C CA . GLY A 1 176 ? 6.449 3.420 -14.279 1.00 81.75 176 GLY A CA 1
ATOM 1456 C C . GLY A 1 176 ? 7.144 3.736 -15.606 1.00 81.75 176 GLY A C 1
ATOM 1457 O O . GLY A 1 176 ? 7.499 4.877 -15.901 1.00 81.75 176 GLY A O 1
ATOM 1458 N N . GLY A 1 177 ? 7.363 2.700 -16.417 1.00 77.06 177 GLY A N 1
ATOM 1459 C CA . GLY A 1 177 ? 8.017 2.814 -17.730 1.00 77.06 177 GLY A CA 1
ATOM 1460 C C . GLY A 1 177 ? 9.548 2.707 -17.705 1.00 77.06 177 GLY A C 1
ATOM 1461 O O . GLY A 1 177 ? 10.173 2.658 -18.764 1.00 77.06 177 GLY A O 1
ATOM 1462 N N . PHE A 1 178 ? 10.154 2.600 -16.518 1.00 72.69 178 PHE A N 1
ATOM 1463 C CA . PHE A 1 178 ? 11.578 2.312 -16.331 1.00 72.69 178 PHE A CA 1
ATOM 1464 C C . PHE A 1 178 ? 11.750 0.894 -15.771 1.00 72.69 178 PHE A C 1
ATOM 1466 O O . PHE A 1 178 ? 11.087 0.529 -14.803 1.00 72.69 178 PHE A O 1
ATOM 1473 N N . ALA A 1 179 ? 12.637 0.088 -16.357 1.00 62.25 179 ALA A N 1
ATOM 1474 C CA . ALA A 1 179 ? 12.929 -1.249 -15.841 1.00 62.25 179 ALA A CA 1
ATOM 1475 C C . ALA A 1 179 ? 13.634 -1.164 -14.471 1.00 62.25 179 ALA A C 1
ATOM 1477 O O . ALA A 1 179 ? 14.574 -0.384 -14.306 1.00 62.25 179 ALA A O 1
ATOM 1478 N N . ASP A 1 180 ? 13.201 -1.973 -13.499 1.00 51.72 180 ASP A N 1
ATOM 1479 C CA . ASP A 1 180 ? 13.898 -2.163 -12.220 1.00 51.72 180 ASP A CA 1
ATOM 1480 C C . ASP A 1 180 ? 14.746 -3.443 -12.289 1.00 51.72 180 ASP A C 1
ATOM 1482 O O . ASP A 1 180 ? 14.258 -4.511 -12.658 1.00 51.72 180 ASP A O 1
ATOM 1486 N N . GLU A 1 181 ? 16.024 -3.340 -11.928 1.00 48.00 181 GLU A N 1
ATOM 1487 C CA . GLU A 1 181 ? 16.994 -4.444 -11.921 1.00 48.00 181 GLU A CA 1
ATOM 1488 C C . GLU A 1 181 ? 16.683 -5.506 -10.836 1.00 48.00 181 GLU A C 1
ATOM 1490 O O . GLU A 1 181 ? 17.277 -6.583 -10.828 1.00 48.00 181 GLU A O 1
ATOM 1495 N N . ARG A 1 182 ? 15.746 -5.236 -9.911 1.00 43.72 182 ARG A N 1
ATOM 1496 C CA . ARG A 1 182 ? 15.495 -6.058 -8.708 1.00 43.72 182 ARG A CA 1
ATOM 1497 C C . ARG A 1 182 ? 14.751 -7.382 -8.916 1.00 43.72 182 ARG A C 1
ATOM 1499 O O . ARG A 1 182 ? 14.711 -8.188 -7.988 1.00 43.72 182 ARG A O 1
ATOM 1506 N N . HIS A 1 183 ? 14.208 -7.653 -10.098 1.00 41.69 183 HIS A N 1
ATOM 1507 C CA . HIS A 1 183 ? 13.476 -8.893 -10.369 1.00 41.69 183 HIS A CA 1
ATOM 1508 C C . HIS A 1 183 ? 14.024 -9.629 -11.581 1.00 41.69 183 HIS A C 1
ATOM 1510 O O . HIS A 1 183 ? 13.314 -9.711 -12.569 1.00 41.69 183 HIS A O 1
ATOM 1516 N N . GLY A 1 184 ? 15.264 -10.133 -11.476 1.00 39.12 184 GLY A N 1
ATOM 1517 C CA . GLY A 1 184 ? 15.750 -11.440 -11.975 1.00 39.12 184 GLY A CA 1
ATOM 1518 C C . GLY A 1 184 ? 15.484 -11.895 -13.417 1.00 39.12 184 GLY A C 1
ATOM 1519 O O . GLY A 1 184 ? 16.022 -12.915 -13.824 1.00 39.12 184 GLY A O 1
ATOM 1520 N N . ASP A 1 185 ? 14.730 -11.151 -14.203 1.00 36.06 185 ASP A N 1
ATOM 1521 C CA . ASP A 1 185 ? 14.209 -11.493 -15.505 1.00 36.06 185 ASP A CA 1
ATOM 1522 C C . ASP A 1 185 ? 14.194 -10.222 -16.353 1.00 36.06 185 ASP A C 1
ATOM 1524 O O . ASP A 1 185 ? 13.930 -9.108 -15.901 1.00 36.06 185 ASP A O 1
ATOM 1528 N N . LYS A 1 186 ? 14.552 -10.400 -17.617 1.00 40.12 186 LYS A N 1
ATOM 1529 C CA . LYS A 1 186 ? 14.692 -9.370 -18.644 1.00 40.12 186 LYS A CA 1
ATOM 1530 C C . LYS A 1 186 ? 13.432 -8.495 -18.764 1.00 40.12 186 LYS A C 1
ATOM 1532 O O . LYS A 1 186 ? 12.512 -8.858 -19.485 1.00 40.12 186 LYS A O 1
ATOM 1537 N N . TRP A 1 187 ? 13.436 -7.302 -18.171 1.00 39.53 187 TRP A N 1
ATOM 1538 C CA . TRP A 1 187 ? 12.410 -6.268 -18.417 1.00 39.53 187 TRP A CA 1
ATOM 1539 C C . TRP A 1 187 ? 12.944 -5.026 -19.149 1.00 39.53 187 TRP A C 1
ATOM 1541 O O . TRP A 1 187 ? 12.221 -4.064 -19.374 1.00 39.53 187 TRP A O 1
ATOM 1551 N N . LEU A 1 188 ? 14.197 -5.065 -19.616 1.00 40.09 188 LEU A N 1
ATOM 1552 C CA . LEU A 1 188 ? 14.789 -4.039 -20.487 1.00 40.09 188 LEU A CA 1
ATOM 1553 C C . LEU A 1 188 ? 14.365 -4.175 -21.965 1.00 40.09 188 LEU A C 1
ATOM 1555 O O . LEU A 1 188 ? 14.879 -3.430 -22.801 1.00 40.09 188 LEU A O 1
ATOM 1559 N N . SER A 1 189 ? 13.474 -5.097 -22.345 1.00 42.81 189 SER A N 1
ATOM 1560 C CA . SER A 1 189 ? 13.075 -5.216 -23.756 1.00 42.81 189 SER A CA 1
ATOM 1561 C C . SER A 1 189 ? 12.140 -4.097 -24.198 1.00 42.81 189 SER A C 1
ATOM 1563 O O . SER A 1 189 ? 12.288 -3.625 -25.322 1.00 42.81 189 SER A O 1
ATOM 1565 N N . ASP A 1 190 ? 11.279 -3.578 -23.323 1.00 46.31 190 ASP A N 1
ATOM 1566 C CA . ASP A 1 190 ? 10.199 -2.694 -23.746 1.00 46.31 190 ASP A CA 1
ATOM 1567 C C . ASP A 1 190 ? 9.966 -1.598 -22.707 1.00 46.31 190 ASP A C 1
ATOM 1569 O O . ASP A 1 190 ? 9.465 -1.851 -21.615 1.00 46.31 190 ASP A O 1
ATOM 1573 N N . ILE A 1 191 ? 10.228 -0.343 -23.079 1.00 52.06 191 ILE A N 1
ATOM 1574 C CA . ILE A 1 191 ? 9.306 0.713 -22.657 1.00 52.06 191 ILE A CA 1
ATOM 1575 C C . ILE A 1 191 ? 7.968 0.246 -23.239 1.00 52.06 191 ILE A C 1
ATOM 1577 O O . ILE A 1 191 ? 7.741 0.409 -24.437 1.00 52.06 191 ILE A O 1
ATOM 1581 N N . LYS A 1 192 ? 7.138 -0.468 -22.470 1.00 50.84 192 LYS A N 1
ATOM 1582 C CA . LYS A 1 192 ? 5.806 -0.873 -22.932 1.00 50.84 192 LYS A CA 1
ATOM 1583 C C . LYS A 1 192 ? 4.952 0.389 -23.008 1.00 50.84 192 LYS A C 1
ATOM 1585 O O . LYS A 1 192 ? 4.201 0.704 -22.099 1.00 50.84 192 LYS A O 1
ATOM 1590 N N . GLY A 1 193 ? 5.107 1.145 -24.087 1.00 60.97 193 GLY A N 1
ATOM 1591 C CA . GLY A 1 193 ? 4.289 2.313 -24.375 1.00 60.97 193 GLY A CA 1
ATOM 1592 C C . GLY A 1 193 ? 4.866 3.618 -23.842 1.00 60.97 193 GLY A C 1
ATOM 1593 O O . GLY A 1 193 ? 5.393 4.395 -24.636 1.00 60.97 193 GLY A O 1
ATOM 1594 N N . LYS A 1 194 ? 4.702 3.911 -22.545 1.00 76.56 194 LYS A N 1
ATOM 1595 C CA . LYS A 1 194 ? 4.868 5.276 -22.018 1.00 76.56 194 LYS A CA 1
ATOM 1596 C C . LYS A 1 194 ? 5.446 5.327 -20.598 1.00 76.56 194 LYS A C 1
ATOM 1598 O O . LYS A 1 194 ? 5.263 4.400 -19.818 1.00 76.56 194 LYS A O 1
ATOM 1603 N N . ILE A 1 195 ? 6.118 6.432 -20.264 1.00 85.88 195 ILE A N 1
ATOM 1604 C CA . ILE A 1 195 ? 6.409 6.806 -18.872 1.00 85.88 195 ILE A CA 1
ATOM 1605 C C . ILE A 1 195 ? 5.124 7.366 -18.257 1.00 85.88 195 ILE A C 1
ATOM 1607 O O . ILE A 1 195 ? 4.577 8.357 -18.747 1.00 85.88 195 ILE A O 1
ATOM 1611 N N . GLU A 1 196 ? 4.660 6.748 -17.177 1.00 88.06 196 GLU A N 1
ATOM 1612 C CA . GLU A 1 196 ? 3.410 7.100 -16.504 1.00 88.06 196 GLU A CA 1
ATOM 1613 C C . GLU A 1 196 ? 3.522 6.949 -14.985 1.00 88.06 196 GLU A C 1
ATOM 1615 O O . GLU A 1 196 ? 4.494 6.397 -14.467 1.00 88.06 196 GLU A O 1
ATOM 1620 N N . ILE A 1 197 ? 2.533 7.475 -14.264 1.00 89.50 197 ILE A N 1
ATOM 1621 C CA . ILE A 1 197 ? 2.388 7.224 -12.831 1.00 89.50 197 ILE A CA 1
ATOM 1622 C C . ILE A 1 197 ? 1.529 5.974 -12.677 1.00 89.50 197 ILE A C 1
ATOM 1624 O O . ILE A 1 197 ? 0.395 5.941 -13.150 1.00 89.50 197 ILE A O 1
ATOM 1628 N N . ASP A 1 198 ? 2.063 4.982 -11.980 1.00 87.31 198 ASP A N 1
ATOM 1629 C CA . ASP A 1 198 ? 1.377 3.731 -11.674 1.00 87.31 198 ASP A CA 1
ATOM 1630 C C . ASP A 1 198 ? 1.411 3.472 -10.157 1.00 87.31 198 ASP A C 1
ATOM 1632 O O . ASP A 1 198 ? 1.978 4.255 -9.387 1.00 87.31 198 ASP A O 1
ATOM 1636 N N . PHE A 1 199 ? 0.762 2.406 -9.691 1.00 88.81 199 PHE A N 1
ATOM 1637 C CA . PHE A 1 199 ? 0.583 2.114 -8.277 1.00 88.81 199 PHE A CA 1
ATOM 1638 C C . PHE A 1 199 ? 1.087 0.729 -7.899 1.00 88.81 199 PHE A C 1
ATOM 1640 O O . PHE A 1 199 ? 0.528 -0.292 -8.290 1.00 88.81 199 PHE A O 1
ATOM 1647 N N . GLN A 1 200 ? 2.085 0.693 -7.021 1.00 87.75 200 GLN A N 1
ATOM 1648 C CA . GLN A 1 200 ? 2.532 -0.545 -6.410 1.00 87.75 200 GLN A CA 1
ATOM 1649 C C . GLN A 1 200 ? 1.594 -0.9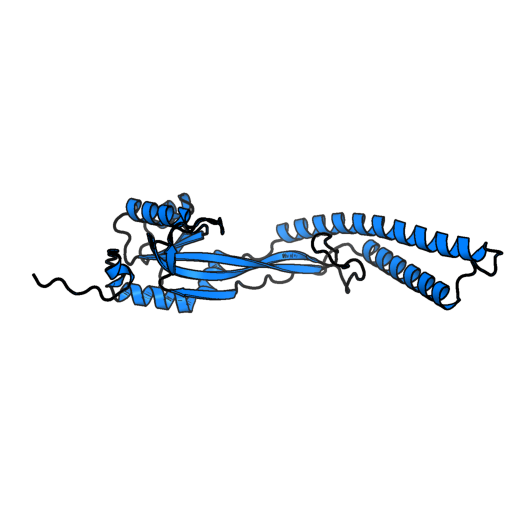29 -5.264 1.00 87.75 200 GLN A C 1
ATOM 1651 O O . GLN A 1 200 ? 1.231 -0.108 -4.416 1.00 87.75 200 GLN A O 1
ATOM 1656 N N . HIS A 1 201 ? 1.212 -2.200 -5.231 1.00 89.69 201 HIS A N 1
ATOM 1657 C CA . HIS A 1 201 ? 0.383 -2.761 -4.176 1.00 89.69 201 HIS A CA 1
ATOM 1658 C C . HIS A 1 201 ? 1.238 -3.173 -2.981 1.00 89.69 201 HIS A C 1
ATOM 1660 O O . HIS A 1 201 ? 2.152 -3.986 -3.111 1.00 89.69 201 HIS A O 1
ATOM 1666 N N . GLN A 1 202 ? 0.909 -2.644 -1.806 1.00 90.62 202 GLN A N 1
ATOM 1667 C CA . GLN A 1 202 ? 1.494 -3.064 -0.542 1.00 90.62 202 GLN A CA 1
ATOM 1668 C C . GLN A 1 202 ? 0.403 -3.658 0.343 1.00 90.62 202 GLN A C 1
ATOM 1670 O O . GLN A 1 202 ? -0.564 -2.984 0.703 1.00 90.62 202 GLN A O 1
ATOM 1675 N N . GLN A 1 203 ? 0.573 -4.927 0.708 1.00 94.50 203 GLN A N 1
ATOM 1676 C CA . GLN A 1 203 ? -0.275 -5.567 1.706 1.00 94.50 203 GLN A CA 1
ATOM 1677 C C . GLN A 1 203 ? 0.092 -5.058 3.100 1.00 94.50 203 GLN A C 1
ATOM 1679 O O . GLN A 1 203 ? 1.262 -4.846 3.421 1.00 94.50 203 GLN A O 1
ATOM 1684 N N . SER A 1 204 ? -0.919 -4.829 3.925 1.00 94.25 204 SER A N 1
ATOM 1685 C CA . SER A 1 204 ? -0.784 -4.378 5.307 1.00 94.25 204 SER A CA 1
ATOM 1686 C C . SER A 1 204 ? -1.806 -5.081 6.190 1.00 94.25 204 SER A C 1
ATOM 1688 O O . SER A 1 204 ? -2.800 -5.627 5.707 1.00 94.25 204 SER A O 1
ATOM 1690 N N . VAL A 1 205 ? -1.541 -5.084 7.494 1.00 95.88 205 VAL A N 1
ATOM 1691 C CA . VAL A 1 205 ? -2.437 -5.641 8.505 1.00 95.88 205 VAL A CA 1
ATOM 1692 C C . VAL A 1 205 ? -2.613 -4.644 9.641 1.00 95.88 205 VAL A C 1
ATOM 1694 O O . VAL A 1 205 ? -1.654 -4.005 10.083 1.00 95.88 205 VAL A O 1
ATOM 1697 N N . VAL A 1 206 ? -3.852 -4.512 10.100 1.00 97.38 206 VAL A N 1
ATOM 1698 C CA . VAL A 1 206 ? -4.196 -3.827 11.344 1.00 97.38 206 VAL A CA 1
ATOM 1699 C C . VAL A 1 206 ? -4.832 -4.832 12.287 1.00 97.38 206 VAL A C 1
ATOM 1701 O O . VAL A 1 206 ? -5.694 -5.613 11.887 1.00 97.38 206 VAL A O 1
ATOM 1704 N N . TYR A 1 207 ? -4.417 -4.768 13.543 1.00 98.25 207 TYR A N 1
ATOM 1705 C CA . TYR A 1 207 ? -5.014 -5.495 14.649 1.00 98.25 207 TYR A CA 1
ATOM 1706 C C . TYR A 1 207 ? -5.930 -4.553 15.423 1.00 98.25 207 TYR A C 1
ATOM 1708 O O . TYR A 1 207 ? -5.527 -3.439 15.764 1.00 98.25 207 TYR A O 1
ATOM 1716 N N . VAL A 1 208 ? -7.158 -4.979 15.679 1.00 98.12 208 VAL A N 1
ATOM 1717 C CA . VAL A 1 208 ? -8.165 -4.192 16.382 1.00 98.12 208 VAL A CA 1
ATOM 1718 C C . VAL A 1 208 ? -8.523 -4.881 17.687 1.00 98.12 208 VAL A C 1
ATOM 1720 O O . VAL A 1 208 ? -8.846 -6.065 17.692 1.00 98.12 208 VAL A O 1
ATOM 1723 N N . GLU A 1 209 ? -8.474 -4.104 18.763 1.00 97.62 209 GLU A N 1
ATOM 1724 C CA . GLU A 1 209 ? -9.022 -4.450 20.072 1.00 97.62 209 GLU A CA 1
ATOM 1725 C C . GLU A 1 209 ? -10.291 -3.615 20.293 1.00 97.62 209 GLU A C 1
ATOM 1727 O O . GLU A 1 209 ? -10.238 -2.381 20.285 1.00 97.62 209 GLU A O 1
ATOM 1732 N N . ALA A 1 210 ? -11.434 -4.259 20.472 1.00 97.06 210 ALA A N 1
ATOM 1733 C CA . ALA A 1 210 ? -12.704 -3.623 20.755 1.00 97.06 210 ALA A CA 1
ATOM 1734 C C . ALA A 1 210 ? -12.931 -3.533 22.269 1.00 97.06 210 ALA A C 1
ATOM 1736 O O . ALA A 1 210 ? -12.782 -4.494 23.019 1.00 97.06 210 ALA A O 1
ATOM 1737 N N . LYS A 1 211 ? -13.301 -2.339 22.737 1.00 95.88 211 LYS A N 1
ATOM 1738 C CA . LYS A 1 211 ? -13.640 -2.082 24.140 1.00 95.88 211 LYS A CA 1
ATOM 1739 C C . LYS A 1 211 ? -14.913 -1.263 24.208 1.00 95.88 211 LYS A C 1
ATOM 1741 O O . LYS A 1 211 ? -14.988 -0.179 23.632 1.00 95.88 211 LYS A O 1
ATOM 1746 N N . THR A 1 212 ? -15.922 -1.760 24.926 1.00 95.00 212 THR A N 1
ATOM 1747 C CA . THR A 1 212 ? -17.172 -0.995 25.103 1.00 95.00 212 THR A CA 1
ATOM 1748 C C . THR A 1 212 ? -16.948 0.248 25.967 1.00 95.00 212 THR A C 1
ATOM 1750 O O . THR A 1 212 ? -17.616 1.261 25.772 1.00 95.00 212 THR A O 1
ATOM 1753 N N . GLU A 1 213 ? -15.973 0.172 26.876 1.00 93.94 213 GLU A N 1
ATOM 1754 C CA . GLU A 1 213 ? -15.412 1.274 27.650 1.00 93.94 213 GLU A CA 1
ATOM 1755 C C . GLU A 1 213 ? -13.959 0.938 28.027 1.00 93.94 213 GLU A C 1
ATOM 1757 O O . GLU A 1 213 ? -13.635 -0.206 28.344 1.00 93.94 213 GLU A O 1
ATOM 1762 N N . ILE A 1 214 ? -13.075 1.939 28.054 1.00 93.62 214 ILE A N 1
ATOM 1763 C CA . ILE A 1 214 ? -11.701 1.771 28.545 1.00 93.62 214 ILE A CA 1
ATOM 1764 C C . ILE A 1 214 ? -11.677 2.032 30.057 1.00 93.62 214 ILE A C 1
ATOM 1766 O O . ILE A 1 214 ? -11.560 3.179 30.493 1.00 93.62 214 ILE A O 1
ATOM 1770 N N . ALA A 1 215 ? -11.769 0.963 30.855 1.00 90.06 215 ALA A N 1
ATOM 1771 C CA . ALA A 1 215 ? -11.739 1.046 32.321 1.00 90.06 215 ALA A CA 1
ATOM 1772 C C . ALA A 1 215 ? -10.356 1.451 32.867 1.00 90.06 215 ALA A C 1
ATOM 1774 O O . ALA A 1 215 ? -10.251 2.222 33.819 1.00 90.06 215 ALA A O 1
ATOM 1775 N N . SER A 1 216 ? -9.284 0.948 32.245 1.00 94.06 216 SER A N 1
ATOM 1776 C CA . SER A 1 216 ? -7.900 1.230 32.627 1.00 94.06 216 SER A CA 1
ATOM 1777 C C . SER A 1 216 ? -7.020 1.372 31.390 1.00 94.06 216 SER A C 1
ATOM 1779 O O . SER A 1 216 ? -6.628 0.393 30.752 1.00 94.06 216 SER A O 1
ATOM 1781 N N . LEU A 1 217 ? -6.662 2.615 31.059 1.00 95.69 217 LEU A N 1
ATOM 1782 C CA . LEU A 1 217 ? -5.786 2.908 29.921 1.00 95.69 217 LEU A CA 1
ATOM 1783 C C . LEU A 1 217 ? -4.422 2.204 30.048 1.00 95.69 217 LEU A C 1
ATOM 1785 O O . LEU A 1 217 ? -3.875 1.702 29.067 1.00 95.69 217 LEU A O 1
ATOM 1789 N N . GLY A 1 218 ? -3.875 2.144 31.265 1.00 96.00 218 GLY A N 1
ATOM 1790 C CA . GLY A 1 218 ? -2.577 1.524 31.522 1.00 96.00 218 GLY A CA 1
ATOM 1791 C C . GLY A 1 218 ? -2.574 0.002 31.355 1.00 96.00 218 GLY A C 1
ATOM 1792 O O . GLY A 1 218 ? -1.526 -0.560 31.037 1.00 96.00 218 GLY A O 1
ATOM 1793 N N . GLU A 1 219 ? -3.705 -0.670 31.577 1.00 95.25 219 GLU A N 1
ATOM 1794 C CA . GLU A 1 219 ? -3.856 -2.107 31.307 1.00 95.25 219 GLU A CA 1
ATOM 1795 C C . GLU A 1 219 ? -3.986 -2.370 29.810 1.00 95.25 219 GLU A C 1
ATOM 1797 O O . GLU A 1 219 ? -3.233 -3.184 29.280 1.00 95.25 219 GLU A O 1
ATOM 1802 N N . LEU A 1 220 ? -4.828 -1.599 29.114 1.00 96.38 220 LEU A N 1
ATOM 1803 C CA . LEU A 1 220 ? -4.998 -1.694 27.662 1.00 96.38 220 LEU A CA 1
ATOM 1804 C C . LEU A 1 220 ? -3.670 -1.508 26.911 1.00 96.38 220 LEU A C 1
ATOM 1806 O O . LEU A 1 220 ? -3.313 -2.306 26.046 1.00 96.38 220 LEU A O 1
ATOM 1810 N N . ILE A 1 221 ? -2.884 -0.487 27.273 1.00 97.31 221 ILE A N 1
ATOM 1811 C CA . ILE A 1 221 ? -1.569 -0.257 26.657 1.00 97.31 221 ILE A CA 1
ATOM 1812 C C . ILE A 1 221 ? -0.616 -1.425 26.941 1.00 97.31 221 ILE A C 1
ATOM 1814 O O . ILE A 1 221 ? 0.131 -1.830 26.049 1.00 97.31 221 ILE A O 1
ATOM 1818 N N . ARG A 1 222 ? -0.621 -1.976 28.163 1.00 96.25 222 ARG A N 1
ATOM 1819 C CA . ARG A 1 222 ? 0.208 -3.142 28.511 1.00 96.25 222 ARG A CA 1
ATOM 1820 C C . ARG A 1 222 ? -0.188 -4.373 27.699 1.00 96.25 222 ARG A C 1
ATOM 1822 O O . ARG A 1 222 ? 0.705 -5.037 27.183 1.00 96.25 222 ARG A O 1
ATOM 1829 N N . GLN A 1 223 ? -1.484 -4.629 27.534 1.00 94.44 223 GLN A N 1
ATOM 1830 C CA . GLN A 1 223 ? -2.002 -5.719 26.706 1.00 94.44 223 GLN A CA 1
ATOM 1831 C C . GLN A 1 223 ? -1.561 -5.565 25.243 1.00 94.44 223 GLN A C 1
ATOM 1833 O O . GLN A 1 223 ? -0.945 -6.472 24.691 1.00 94.44 223 GLN A O 1
ATOM 1838 N N . ILE A 1 224 ? -1.771 -4.390 24.640 1.00 96.50 224 ILE A N 1
ATOM 1839 C CA . ILE A 1 224 ? -1.376 -4.126 23.247 1.00 96.50 224 ILE A CA 1
ATOM 1840 C C . ILE A 1 224 ? 0.140 -4.255 23.060 1.00 96.50 224 ILE A C 1
ATOM 1842 O O . ILE A 1 224 ? 0.596 -4.834 22.076 1.00 96.50 224 ILE A O 1
ATOM 1846 N N . ARG A 1 225 ? 0.947 -3.739 23.997 1.00 95.38 225 ARG A N 1
ATOM 1847 C CA . ARG A 1 225 ? 2.409 -3.898 23.945 1.00 95.38 225 ARG A CA 1
ATOM 1848 C C . ARG A 1 225 ? 2.821 -5.360 24.060 1.00 95.38 225 ARG A C 1
ATOM 1850 O O . ARG A 1 225 ? 3.689 -5.787 23.314 1.00 95.38 225 ARG A O 1
ATOM 1857 N N . HIS A 1 226 ? 2.171 -6.125 24.935 1.00 93.44 226 HIS A N 1
ATOM 1858 C CA . HIS A 1 226 ? 2.417 -7.558 25.046 1.00 93.44 226 HIS A CA 1
ATOM 1859 C C . HIS A 1 226 ? 2.105 -8.287 23.734 1.00 93.44 226 HIS A C 1
ATOM 1861 O O . HIS A 1 226 ? 2.909 -9.098 23.292 1.00 93.44 226 HIS A O 1
ATOM 1867 N N . TYR A 1 227 ? 0.998 -7.962 23.061 1.00 94.56 227 TYR A N 1
ATOM 1868 C CA . TYR A 1 227 ? 0.686 -8.543 21.752 1.00 94.56 227 TYR A CA 1
ATOM 1869 C C . TYR A 1 227 ? 1.680 -8.126 20.666 1.00 94.56 227 TYR A C 1
ATOM 1871 O O . TYR A 1 227 ? 2.087 -8.976 19.876 1.00 94.56 227 TYR A O 1
ATOM 1879 N N . LYS A 1 228 ? 2.150 -6.870 20.668 1.00 93.31 228 LYS A N 1
ATOM 1880 C CA . LYS A 1 228 ? 3.170 -6.371 19.727 1.00 93.31 228 LYS A CA 1
ATOM 1881 C C . LYS A 1 228 ? 4.487 -7.157 19.768 1.00 93.31 228 LYS A C 1
ATOM 1883 O O . LYS A 1 228 ? 5.139 -7.237 18.731 1.00 93.31 228 LYS A O 1
ATOM 1888 N N . GLU A 1 229 ? 4.853 -7.755 20.905 1.00 91.38 229 GLU A N 1
ATOM 1889 C CA . GLU A 1 229 ? 6.039 -8.627 21.010 1.00 91.38 229 GLU A CA 1
ATOM 1890 C C . GLU A 1 229 ? 5.924 -9.891 20.139 1.00 91.38 229 GLU A C 1
ATOM 1892 O O . GLU A 1 229 ? 6.931 -10.417 19.673 1.00 91.38 229 GLU A O 1
ATOM 1897 N N . TYR A 1 230 ? 4.701 -10.372 19.895 1.00 90.25 230 TYR A N 1
ATOM 1898 C CA . TYR A 1 230 ? 4.441 -11.595 19.125 1.00 90.25 230 TYR A CA 1
ATOM 1899 C C . TYR A 1 230 ? 3.882 -11.322 17.727 1.00 90.25 230 TYR A C 1
ATOM 1901 O O . TYR A 1 230 ? 4.124 -12.085 16.796 1.00 90.25 230 TYR A O 1
ATOM 1909 N N . LEU A 1 231 ? 3.115 -10.242 17.579 1.00 91.75 231 LEU A N 1
ATOM 1910 C CA . LEU A 1 231 ? 2.459 -9.835 16.343 1.00 91.75 231 LEU A CA 1
ATOM 1911 C C . LEU A 1 231 ? 2.833 -8.380 16.032 1.00 91.75 231 LEU A C 1
ATOM 1913 O O . LEU A 1 231 ? 2.120 -7.455 16.440 1.00 91.75 231 LEU A O 1
ATOM 1917 N N . PRO A 1 232 ? 3.948 -8.144 15.316 1.00 90.81 232 PRO A N 1
ATOM 1918 C CA . PRO A 1 232 ? 4.318 -6.800 14.902 1.00 90.81 232 PRO A CA 1
ATOM 1919 C C . PRO A 1 232 ? 3.291 -6.254 13.904 1.00 90.81 232 PRO A C 1
ATOM 1921 O O . PRO A 1 232 ? 2.838 -6.955 12.998 1.00 90.81 232 PRO A O 1
ATOM 1924 N N . GLY A 1 233 ? 2.918 -4.987 14.067 1.00 90.00 233 GLY A N 1
ATOM 1925 C CA . GLY A 1 233 ? 1.979 -4.311 13.177 1.00 90.00 233 GLY A CA 1
ATOM 1926 C C . GLY A 1 233 ? 1.324 -3.091 13.811 1.00 90.00 233 GLY A C 1
ATOM 1927 O O . GLY A 1 233 ? 1.695 -2.647 14.904 1.00 90.00 233 GLY A O 1
ATOM 1928 N N . SER A 1 234 ? 0.341 -2.542 13.104 1.00 95.62 234 SER A N 1
ATOM 1929 C CA . SER A 1 234 ? -0.457 -1.409 13.568 1.00 95.62 234 SER A CA 1
ATOM 1930 C C . SER A 1 234 ? -1.630 -1.899 14.410 1.00 95.62 234 SER A C 1
ATOM 1932 O O . SER A 1 234 ? -2.364 -2.790 13.996 1.00 95.62 234 SER A O 1
ATOM 1934 N N . TYR A 1 235 ? -1.811 -1.299 15.585 1.00 98.06 235 TYR A N 1
ATOM 1935 C CA . TYR A 1 235 ? -2.880 -1.650 16.521 1.00 98.06 235 TYR A CA 1
ATOM 1936 C C . TYR A 1 235 ? -3.845 -0.487 16.656 1.00 98.06 235 TYR A C 1
ATOM 1938 O O . TYR A 1 235 ? -3.398 0.655 16.785 1.00 98.06 235 TYR A O 1
ATOM 1946 N N . TYR A 1 236 ? -5.138 -0.783 16.642 1.00 98.38 236 TYR A N 1
ATOM 1947 C CA . TYR A 1 236 ? -6.214 0.182 16.802 1.00 98.38 236 TYR A CA 1
ATOM 1948 C C . TYR A 1 236 ? -7.155 -0.261 17.916 1.00 98.38 236 TYR A C 1
ATOM 1950 O O . TYR A 1 236 ? -7.422 -1.447 18.079 1.00 98.38 236 TYR A O 1
ATOM 1958 N N . VAL A 1 237 ? -7.673 0.704 18.667 1.00 98.25 237 VAL A N 1
ATOM 1959 C CA . VAL A 1 237 ? -8.728 0.470 19.655 1.00 98.25 237 VAL A CA 1
ATOM 1960 C C . VAL A 1 237 ? -10.057 0.914 19.058 1.00 98.25 237 VAL A C 1
ATOM 1962 O O . VAL A 1 237 ? -10.190 2.078 18.679 1.00 98.25 237 VAL A O 1
ATOM 1965 N N . LEU A 1 238 ? -11.026 0.005 18.966 1.00 98.12 238 LEU A N 1
ATOM 1966 C CA . LEU A 1 238 ? -12.408 0.313 18.606 1.00 98.12 238 LEU A CA 1
ATOM 1967 C C . LEU A 1 238 ? -13.202 0.588 19.883 1.00 98.12 238 LEU A C 1
ATOM 1969 O O . LEU A 1 238 ? -13.394 -0.310 20.697 1.00 98.12 238 LEU A O 1
ATOM 1973 N N . CYS A 1 239 ? -13.667 1.820 20.070 1.00 97.06 239 CYS A N 1
ATOM 1974 C CA . CYS A 1 239 ? -14.389 2.208 21.282 1.00 97.06 239 CYS A CA 1
ATOM 1975 C C . CYS A 1 239 ? -15.354 3.373 20.996 1.00 97.06 239 CYS A C 1
ATOM 1977 O O . CYS A 1 239 ? -15.034 4.243 20.181 1.00 97.06 239 CYS A O 1
ATOM 1979 N N . PRO A 1 240 ? -16.544 3.421 21.625 1.00 96.38 240 PRO A N 1
ATOM 1980 C CA . PRO A 1 240 ? -17.431 4.584 21.536 1.00 96.38 240 PRO A CA 1
ATOM 1981 C C . PRO A 1 240 ? -16.882 5.812 22.283 1.00 96.38 240 PRO A C 1
ATOM 1983 O O . PRO A 1 240 ? -17.069 6.941 21.829 1.00 96.38 240 PRO A O 1
ATOM 1986 N N . ASP A 1 241 ? -16.213 5.588 23.419 1.00 94.12 241 ASP A N 1
ATOM 1987 C CA . ASP A 1 241 ? -15.623 6.625 24.273 1.00 94.12 241 ASP A CA 1
ATOM 1988 C C . ASP A 1 241 ? -14.215 6.996 23.782 1.00 94.12 241 ASP A C 1
ATOM 1990 O O . ASP A 1 241 ? -13.289 6.184 23.847 1.00 94.12 241 ASP A O 1
ATOM 1994 N N . ASP A 1 242 ? -14.056 8.226 23.291 1.00 95.44 242 ASP A N 1
ATOM 1995 C CA . ASP A 1 242 ? -12.822 8.762 22.712 1.00 95.44 242 ASP A CA 1
ATOM 1996 C C . ASP A 1 242 ? -11.956 9.554 23.704 1.00 95.44 242 ASP A C 1
ATOM 1998 O O . ASP A 1 242 ? -10.933 10.117 23.302 1.00 95.44 242 ASP A O 1
ATOM 2002 N N . LYS A 1 243 ? -12.273 9.537 25.010 1.00 96.19 243 LYS A N 1
ATOM 2003 C CA . LYS A 1 243 ? -11.534 10.301 26.036 1.00 96.19 243 LYS A CA 1
ATOM 2004 C C . LYS A 1 243 ? -10.018 10.067 26.038 1.00 96.19 243 LYS A C 1
ATOM 2006 O O . LYS A 1 243 ? -9.259 10.962 26.401 1.00 96.19 243 LYS A O 1
ATOM 2011 N N . TYR A 1 244 ? -9.565 8.878 25.627 1.00 96.81 244 TYR A N 1
ATOM 2012 C CA . TYR A 1 244 ? -8.145 8.503 25.583 1.00 96.81 244 TYR A CA 1
ATOM 2013 C C . TYR A 1 244 ? -7.536 8.483 24.176 1.00 96.81 244 TYR A C 1
ATOM 2015 O O . TYR A 1 244 ? -6.383 8.078 24.026 1.00 96.81 244 TYR A O 1
ATOM 2023 N N . GLN A 1 245 ? -8.261 8.924 23.144 1.00 96.69 245 GLN A N 1
ATOM 2024 C CA . GLN A 1 245 ? -7.804 8.863 21.751 1.00 96.69 245 GLN A CA 1
ATOM 2025 C C . GLN A 1 245 ? -6.434 9.531 21.551 1.00 96.69 245 GLN A C 1
ATOM 2027 O O . GLN A 1 245 ? -5.553 8.954 20.912 1.00 96.69 245 GLN A O 1
ATOM 2032 N N . ASN A 1 246 ? -6.235 10.726 22.113 1.00 97.44 246 ASN A N 1
ATOM 2033 C CA . ASN A 1 246 ? -4.974 11.460 21.969 1.00 97.44 246 ASN A CA 1
ATOM 2034 C C . ASN A 1 246 ? -3.816 10.737 22.664 1.00 97.44 246 ASN A C 1
ATOM 2036 O O . ASN A 1 246 ? -2.765 10.542 22.058 1.00 97.44 246 ASN A O 1
ATOM 2040 N N . THR A 1 247 ? -4.031 10.252 23.890 1.00 97.69 247 THR A N 1
ATOM 2041 C CA . THR A 1 247 ? -3.009 9.505 24.631 1.00 97.69 247 THR A CA 1
ATOM 2042 C C . THR A 1 247 ? -2.655 8.192 23.933 1.00 97.69 247 THR A C 1
ATOM 2044 O O . THR A 1 247 ? -1.482 7.847 23.849 1.00 97.69 247 THR A O 1
ATOM 2047 N N . LEU A 1 248 ? -3.628 7.466 23.372 1.00 97.88 248 LEU A N 1
ATOM 2048 C CA . LEU A 1 248 ? -3.356 6.265 22.571 1.00 97.88 248 LEU A CA 1
ATOM 2049 C C . LEU A 1 248 ? -2.519 6.600 21.328 1.00 97.88 248 LEU A C 1
ATOM 2051 O O . LEU A 1 248 ? -1.527 5.920 21.051 1.00 97.88 248 LEU A O 1
ATOM 2055 N N . LYS A 1 249 ? -2.855 7.693 20.630 1.00 96.81 249 LYS A N 1
ATOM 2056 C CA . LYS A 1 249 ? -2.119 8.158 19.448 1.00 96.81 249 LYS A CA 1
ATOM 2057 C C . LYS A 1 249 ? -0.662 8.497 19.771 1.00 96.81 249 LYS A C 1
ATOM 2059 O O . LYS A 1 249 ? 0.224 8.086 19.026 1.00 96.81 249 LYS A O 1
ATOM 2064 N N . GLU A 1 250 ? -0.399 9.168 20.893 1.00 97.38 250 GLU A N 1
ATOM 2065 C CA . GLU A 1 250 ? 0.961 9.447 21.392 1.00 97.38 250 GLU A CA 1
ATOM 2066 C C . GLU A 1 250 ? 1.771 8.166 21.660 1.00 97.38 250 GLU A C 1
ATOM 2068 O O . GLU A 1 250 ? 2.997 8.174 21.584 1.00 97.38 250 GLU A O 1
ATOM 2073 N N . GLN A 1 251 ? 1.097 7.045 21.931 1.00 96.75 251 GLN A N 1
ATOM 2074 C CA . GLN A 1 251 ? 1.710 5.729 22.132 1.00 96.75 251 GLN A CA 1
ATOM 2075 C C . GLN A 1 251 ? 1.797 4.887 20.847 1.00 96.75 251 GLN A C 1
ATOM 2077 O O . GLN A 1 251 ? 2.095 3.690 20.917 1.00 96.75 251 GLN A O 1
ATOM 2082 N N . ASN A 1 252 ? 1.551 5.479 19.671 1.00 96.62 252 ASN A N 1
ATOM 2083 C CA . ASN A 1 252 ? 1.468 4.779 18.384 1.00 96.62 252 ASN A CA 1
ATOM 2084 C C . ASN A 1 252 ? 0.430 3.638 18.399 1.00 96.62 252 ASN A C 1
ATOM 2086 O O . ASN A 1 252 ? 0.684 2.518 17.931 1.00 96.62 252 ASN A O 1
ATOM 2090 N N . ILE A 1 253 ? -0.729 3.919 18.996 1.00 98.00 253 ILE A N 1
ATOM 2091 C CA . ILE A 1 253 ? -1.924 3.077 18.974 1.00 98.00 253 ILE A CA 1
ATOM 2092 C C . ILE A 1 253 ? -3.040 3.908 18.339 1.00 98.00 253 ILE A C 1
ATOM 2094 O O . ILE A 1 253 ? -3.352 5.009 18.790 1.00 98.00 253 ILE A O 1
ATOM 2098 N N . GLY A 1 254 ? -3.605 3.407 17.248 1.00 97.69 254 GLY A N 1
ATOM 2099 C CA . GLY A 1 254 ? -4.708 4.056 16.559 1.00 97.69 254 GLY A CA 1
ATOM 2100 C C . GLY A 1 254 ? -6.018 3.947 17.338 1.00 97.69 254 GLY A C 1
ATOM 2101 O O . GLY A 1 254 ? -6.158 3.149 18.263 1.00 97.69 254 GLY A O 1
ATOM 2102 N N . PHE A 1 255 ? -7.003 4.746 16.946 1.00 98.19 255 PHE A N 1
ATOM 2103 C CA . PHE A 1 255 ? -8.326 4.741 17.559 1.00 98.19 255 PHE A CA 1
ATOM 2104 C C . PHE A 1 255 ? -9.393 4.789 16.470 1.00 98.19 255 PHE A C 1
ATOM 2106 O O . PHE A 1 255 ? -9.289 5.591 15.540 1.00 98.19 255 PHE A O 1
ATOM 2113 N N . ILE A 1 256 ? -10.404 3.935 16.587 1.00 98.00 256 ILE A N 1
ATOM 2114 C CA . ILE A 1 256 ? -11.578 3.897 15.720 1.00 98.00 256 ILE A CA 1
ATOM 2115 C C . ILE A 1 256 ? -12.775 4.211 16.610 1.00 98.00 256 ILE A C 1
ATOM 2117 O O . ILE A 1 256 ? -13.133 3.425 17.485 1.00 98.00 256 ILE A O 1
ATOM 2121 N N . LYS A 1 257 ? -13.397 5.373 16.393 1.00 97.31 257 LYS A N 1
ATOM 2122 C CA . LYS A 1 257 ? -14.612 5.735 17.121 1.00 97.31 257 LYS A CA 1
ATOM 2123 C C . LYS A 1 257 ? -15.788 4.943 16.563 1.00 97.31 257 LYS A C 1
ATOM 2125 O O . LYS A 1 257 ? -16.121 5.099 15.387 1.00 97.31 257 LYS A O 1
ATOM 2130 N N . TYR A 1 258 ? -16.410 4.122 17.403 1.00 96.75 258 TYR A N 1
ATOM 2131 C CA . TYR A 1 258 ? -17.656 3.444 17.050 1.00 96.75 258 TYR A CA 1
ATOM 2132 C C . TYR A 1 258 ? -18.767 4.479 16.819 1.00 96.75 258 TYR A C 1
ATOM 2134 O O . TYR A 1 258 ? -18.932 5.402 17.620 1.00 96.75 258 TYR A O 1
ATOM 2142 N N . LYS A 1 259 ? -19.503 4.339 15.711 1.00 91.62 259 LYS A N 1
ATOM 2143 C CA . LYS A 1 259 ? -20.648 5.190 15.363 1.00 91.62 259 LYS A CA 1
ATOM 2144 C C . LYS A 1 259 ? -21.908 4.327 15.381 1.00 91.62 259 LYS A C 1
ATOM 2146 O O . LYS A 1 259 ? -22.015 3.429 14.548 1.00 91.62 259 LYS A O 1
ATOM 2151 N N . GLU A 1 260 ? -22.790 4.601 16.340 1.00 79.00 260 GLU A N 1
ATOM 2152 C CA . GLU A 1 260 ? -24.135 4.007 16.433 1.00 79.00 260 GLU A CA 1
ATOM 2153 C C . GLU A 1 260 ? -25.018 4.409 15.242 1.00 79.00 260 GLU A C 1
ATOM 2155 O O . GLU A 1 260 ? -24.871 5.556 14.750 1.00 79.00 260 GLU A O 1
#